Protein AF-A0A9Q3PKJ4-F1 (afdb_monomer)

Solvent-accessible surface area (backbone atoms only — not comparable to full-atom values): 12596 Å² total; per-residue (Å²): 138,79,62,52,98,82,64,75,54,55,72,78,46,43,68,59,52,50,52,51,57,34,57,38,68,36,91,50,44,74,42,18,57,34,34,66,76,68,72,42,66,90,61,93,80,65,92,72,84,71,77,86,65,60,66,68,64,53,52,57,47,45,53,51,52,48,50,51,34,49,53,37,37,53,51,40,51,52,50,51,51,53,64,62,50,74,79,52,76,82,74,83,87,76,52,63,71,41,47,28,25,36,47,30,93,84,51,90,66,93,58,93,46,77,91,80,40,70,66,58,48,63,80,31,37,28,66,40,68,78,50,99,52,31,37,31,42,59,72,60,84,91,46,72,88,55,76,49,64,43,50,50,95,43,51,42,78,66,76,82,73,89,58,85,70,76,84,58,75,78,75,85,68,47,80,55,94,92,40,85,43,75,89,77,91,72,82,80,44,74,48,79,56,95,93,41,83,42,79,96

Mean predicted aligned error: 13.88 Å

InterPro domains:
  IPR036397 Ribonuclease H superfamily [G3DSA:3.30.420.10] (1-79)
  IPR056924 Tf2-1-like, SH3-like domain [PF24626] (97-158)

Foldseek 3Di:
DDQPPVNPCVVVCVVVVVLCQQQDQDPQQSGGVCCLVVVDRDDPPDPPPDDPDPVVVSVVVSVVSPVSSVVSNVVSVVVCCVVVVPPDDQQDDDDFFFWKWFACPVPDDPDPDPVPDDRTDGRWGFHDDPDSFKTFTDDDPVPPVDHRIDGSVRIDGDDDDPDPPPPDDQPQFDDDPNDGDDDDPDFPDWDDDPNDIDTD

Nearest PDB structures (foldseek):
  7q5b-assembly1_B  TM=7.419E-01  e=2.467E-08  Saccharomyces cerevisiae S288C
  7q5b-assembly1_A  TM=7.781E-01  e=7.614E-08  Saccharomyces cerevisiae S288C
  7q5b-assembly1_C  TM=3.617E-01  e=5.647E-07  Saccharomyces cerevisiae S288C
  8rxx-assembly1_LK  TM=6.699E-01  e=8.956E-01  Leishmania major strain Friedlin

Radius of gyration: 32.42 Å; Cα contacts (8 Å, |Δi|>4): 193; chains: 1; bounding box: 79×43×84 Å

Structure (mmCIF, N/CA/C/O backbone):
data_AF-A0A9Q3PKJ4-F1
#
_entry.id   AF-A0A9Q3PKJ4-F1
#
loop_
_atom_site.group_PDB
_atom_site.id
_atom_site.type_symbol
_atom_site.label_atom_id
_atom_site.label_alt_id
_atom_site.label_comp_id
_atom_site.label_asym_id
_atom_site.label_entity_id
_atom_site.label_seq_id
_atom_site.pdbx_PDB_ins_code
_atom_site.Cartn_x
_atom_site.Cartn_y
_atom_site.Cartn_z
_atom_site.occupancy
_atom_site.B_iso_or_equiv
_atom_site.auth_seq_id
_atom_site.auth_comp_id
_atom_site.auth_asym_id
_atom_site.auth_atom_id
_atom_site.pdbx_PDB_model_num
ATOM 1 N N . MET A 1 1 ? -5.866 6.228 -29.679 1.00 58.97 1 MET A N 1
ATOM 2 C CA . MET A 1 1 ? -6.455 4.909 -29.984 1.00 58.97 1 MET A CA 1
ATOM 3 C C . MET A 1 1 ? -7.845 4.924 -29.384 1.00 58.97 1 MET A C 1
ATOM 5 O O . MET A 1 1 ? -7.950 5.225 -28.201 1.00 58.97 1 MET A O 1
ATOM 9 N N . TYR A 1 2 ? -8.884 4.754 -30.195 1.00 65.31 2 TYR A N 1
ATOM 10 C CA . TYR A 1 2 ? -10.265 4.781 -29.719 1.00 65.31 2 TYR A CA 1
ATOM 11 C C . TYR A 1 2 ? -10.840 3.379 -29.853 1.00 65.31 2 TYR A C 1
ATOM 13 O O . TYR A 1 2 ? -10.695 2.764 -30.905 1.00 65.31 2 TYR A O 1
ATOM 21 N N . VAL A 1 3 ? -11.441 2.894 -28.769 1.00 79.44 3 VAL A N 1
ATOM 22 C CA . VAL A 1 3 ? -12.249 1.673 -28.778 1.00 79.44 3 VAL A CA 1
ATOM 23 C C . VAL A 1 3 ? -13.490 1.957 -29.633 1.00 79.44 3 VAL A C 1
ATOM 25 O O . VAL A 1 3 ? -13.954 3.103 -29.677 1.00 79.44 3 VAL A O 1
ATOM 28 N N . SER A 1 4 ? -14.004 0.953 -30.337 1.00 83.75 4 SER A N 1
ATOM 29 C CA . SER A 1 4 ? -15.236 1.066 -31.116 1.00 83.75 4 SER A CA 1
ATOM 30 C C . SER A 1 4 ? -16.402 1.568 -30.257 1.00 83.75 4 SER A C 1
ATOM 32 O O . SER A 1 4 ? -16.373 1.528 -29.024 1.00 83.75 4 SER A O 1
ATOM 34 N N . TYR A 1 5 ? -17.468 2.030 -30.916 1.00 85.12 5 TYR A N 1
ATOM 35 C CA . TYR A 1 5 ? -18.662 2.547 -30.241 1.00 85.12 5 TYR A CA 1
ATOM 36 C C . TYR A 1 5 ? -19.251 1.564 -29.210 1.00 85.12 5 TYR A C 1
ATOM 38 O O . TYR A 1 5 ? -19.760 1.993 -28.177 1.00 85.12 5 TYR A O 1
ATOM 46 N N . HIS A 1 6 ? -19.134 0.256 -29.459 1.00 86.12 6 HIS A N 1
ATOM 47 C CA . HIS A 1 6 ? -19.644 -0.803 -28.585 1.00 86.12 6 HIS A CA 1
ATOM 48 C C . HIS A 1 6 ? -18.695 -1.193 -27.438 1.00 86.12 6 HIS A C 1
ATOM 50 O O . HIS A 1 6 ? -19.096 -1.951 -26.558 1.00 86.12 6 HIS A O 1
ATOM 56 N N . GLN A 1 7 ? -17.484 -0.625 -27.388 1.00 83.06 7 GLN A N 1
ATOM 57 C CA . GLN A 1 7 ? -16.497 -0.815 -26.317 1.00 83.06 7 GLN A CA 1
ATOM 58 C C . GLN A 1 7 ? -16.027 -2.266 -26.083 1.00 83.06 7 GLN A C 1
ATOM 60 O O . GLN A 1 7 ? -15.504 -2.593 -25.016 1.00 83.06 7 GLN A O 1
ATOM 65 N N . ASP A 1 8 ? -16.169 -3.142 -27.072 1.00 88.69 8 ASP A N 1
ATOM 66 C CA . ASP A 1 8 ? -15.898 -4.583 -26.988 1.00 88.69 8 ASP A CA 1
ATOM 67 C C . ASP A 1 8 ? -14.601 -5.018 -27.697 1.00 88.69 8 ASP A C 1
ATOM 69 O O . ASP A 1 8 ? -14.050 -6.084 -27.412 1.00 88.69 8 ASP A O 1
ATOM 73 N N . ASP A 1 9 ? -14.032 -4.168 -28.547 1.00 88.94 9 ASP A N 1
ATOM 74 C CA . ASP A 1 9 ? -12.839 -4.444 -29.355 1.00 88.94 9 ASP A CA 1
ATOM 75 C C . ASP A 1 9 ? -11.514 -4.056 -28.679 1.00 88.94 9 ASP A C 1
ATOM 77 O O . ASP A 1 9 ? -10.457 -4.222 -29.281 1.00 88.94 9 ASP A O 1
ATOM 81 N N . TRP A 1 10 ? -11.512 -3.586 -27.425 1.00 88.25 10 TRP A N 1
ATOM 82 C CA . TRP A 1 10 ? -10.288 -3.145 -26.725 1.00 88.25 10 TRP A CA 1
ATOM 83 C C . TRP A 1 10 ? -9.166 -4.201 -26.724 1.00 88.25 10 TRP A C 1
ATOM 85 O O . TRP A 1 10 ? -7.985 -3.860 -26.779 1.00 88.25 10 TRP A O 1
ATOM 95 N N . HIS A 1 11 ? -9.529 -5.485 -26.698 1.00 88.81 11 HIS A N 1
ATOM 96 C CA . HIS A 1 11 ? -8.595 -6.608 -26.697 1.00 88.81 11 HIS A CA 1
ATOM 97 C C . HIS A 1 11 ? -7.800 -6.718 -28.011 1.00 88.81 11 HIS A C 1
ATOM 99 O O . HIS A 1 11 ? -6.640 -7.123 -27.992 1.00 88.81 11 HIS A O 1
ATOM 105 N N . THR A 1 12 ? -8.381 -6.302 -29.143 1.00 89.88 12 THR A N 1
ATOM 106 C CA . THR A 1 12 ? -7.704 -6.282 -30.456 1.00 89.88 12 THR A CA 1
ATOM 107 C C . THR A 1 12 ? -6.562 -5.270 -30.507 1.00 89.88 12 THR A C 1
ATOM 109 O O . THR A 1 12 ? -5.579 -5.459 -31.221 1.00 89.88 12 THR A O 1
ATOM 112 N N . TRP A 1 13 ? -6.655 -4.223 -29.688 1.00 88.56 13 TRP A N 1
ATOM 113 C CA . TRP A 1 13 ? -5.670 -3.153 -29.594 1.00 88.56 13 TRP A CA 1
ATOM 114 C C . TRP A 1 13 ? -4.536 -3.461 -28.614 1.00 88.56 13 TRP A C 1
ATOM 116 O O . TRP A 1 13 ? -3.535 -2.743 -28.598 1.00 88.56 13 TRP A O 1
ATOM 126 N N . PHE A 1 14 ? -4.661 -4.523 -27.810 1.00 90.19 14 PHE A N 1
ATOM 127 C CA . PHE A 1 14 ? -3.700 -4.860 -26.760 1.00 90.19 14 PHE A CA 1
ATOM 128 C C . PHE A 1 14 ? -2.251 -4.967 -27.267 1.00 90.19 14 PHE A C 1
ATOM 130 O O . PHE A 1 14 ? -1.391 -4.325 -26.662 1.00 90.19 14 PHE A O 1
ATOM 137 N N . PRO A 1 15 ? -1.956 -5.636 -28.406 1.00 90.75 15 PRO A N 1
ATOM 138 C CA . PRO A 1 15 ? -0.585 -5.709 -28.917 1.00 90.75 15 PRO A CA 1
ATOM 139 C C . PRO A 1 15 ? 0.004 -4.333 -29.256 1.00 90.75 15 PRO A C 1
ATOM 141 O O . PRO A 1 15 ? 1.178 -4.071 -29.004 1.00 90.75 15 PRO A O 1
ATOM 144 N N . LEU A 1 16 ? -0.815 -3.425 -29.796 1.00 89.50 16 LEU A N 1
ATOM 145 C CA . LEU A 1 16 ? -0.375 -2.078 -30.156 1.00 89.50 16 LEU A CA 1
ATOM 146 C C . LEU A 1 16 ? -0.161 -1.202 -28.914 1.00 89.50 16 LEU A C 1
ATOM 148 O O . LEU A 1 16 ? 0.787 -0.419 -28.869 1.00 89.50 16 LEU A O 1
ATOM 152 N N . VAL A 1 17 ? -1.016 -1.345 -27.897 1.00 91.00 17 VAL A N 1
ATOM 1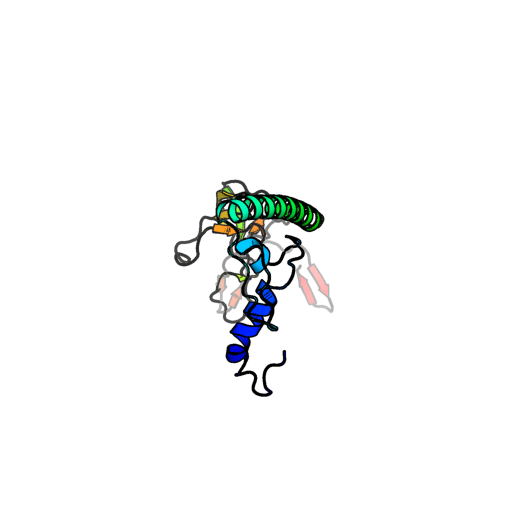53 C CA . VAL A 1 17 ? -0.865 -0.659 -26.604 1.00 91.00 17 VAL A CA 1
ATOM 154 C C . VAL A 1 17 ? 0.387 -1.137 -25.879 1.00 91.00 17 VAL A C 1
ATOM 156 O O . VAL A 1 17 ? 1.161 -0.308 -25.407 1.00 91.00 17 VAL A O 1
ATOM 159 N N . GLU A 1 18 ? 0.614 -2.449 -25.817 1.00 92.25 18 GLU A N 1
ATOM 160 C CA . GLU A 1 18 ? 1.817 -3.031 -25.222 1.00 92.25 18 GLU A CA 1
ATOM 161 C C . GLU A 1 18 ? 3.077 -2.537 -25.937 1.00 92.25 18 GLU A C 1
ATOM 163 O O . GLU A 1 18 ? 4.014 -2.069 -25.290 1.00 92.25 18 GLU A O 1
ATOM 168 N N . PHE A 1 19 ? 3.080 -2.561 -27.272 1.00 91.62 19 PHE A N 1
ATOM 169 C CA . PHE A 1 19 ? 4.192 -2.053 -28.070 1.00 91.62 19 PHE A CA 1
ATOM 170 C C . PHE A 1 19 ? 4.473 -0.574 -27.790 1.00 91.62 19 PHE A C 1
ATOM 172 O O . PHE A 1 19 ? 5.624 -0.195 -27.572 1.00 91.62 19 PHE A O 1
ATOM 179 N N . ALA A 1 20 ? 3.434 0.265 -27.763 1.00 91.75 20 ALA A N 1
ATOM 180 C CA . ALA A 1 20 ? 3.571 1.687 -27.463 1.00 91.75 20 ALA A CA 1
ATOM 181 C C . ALA A 1 20 ? 4.080 1.919 -26.032 1.00 91.75 20 ALA A C 1
ATOM 183 O O . ALA A 1 20 ? 4.966 2.745 -25.828 1.00 91.75 20 ALA A O 1
ATOM 184 N N . TYR A 1 21 ? 3.568 1.169 -25.053 1.00 92.81 21 TYR A N 1
ATOM 185 C CA . TYR A 1 21 ? 4.000 1.251 -23.658 1.00 92.81 21 TYR A CA 1
ATOM 186 C C . TYR A 1 21 ? 5.469 0.847 -23.490 1.00 92.81 21 TYR A C 1
ATOM 188 O O . TYR A 1 21 ? 6.235 1.556 -22.841 1.00 92.81 21 TYR A O 1
ATOM 196 N N . ASN A 1 22 ? 5.886 -0.251 -24.123 1.00 93.44 22 ASN A N 1
ATOM 197 C CA . ASN A 1 22 ? 7.257 -0.755 -24.045 1.00 93.44 22 ASN A CA 1
ATOM 198 C C . ASN A 1 22 ? 8.267 0.099 -24.833 1.00 93.44 22 ASN A C 1
ATOM 200 O O . ASN A 1 22 ? 9.463 0.030 -24.544 1.00 93.44 22 ASN A O 1
ATOM 204 N N . ASN A 1 23 ? 7.808 0.918 -25.785 1.00 92.62 23 ASN A N 1
ATOM 205 C CA . ASN A 1 23 ? 8.627 1.892 -26.517 1.00 92.62 23 ASN A CA 1
ATOM 206 C C . ASN A 1 23 ? 8.646 3.295 -25.897 1.00 92.62 23 ASN A C 1
ATOM 208 O O . ASN A 1 23 ? 9.556 4.072 -26.185 1.00 92.62 23 ASN A O 1
ATOM 212 N N . ALA A 1 24 ? 7.663 3.644 -25.068 1.00 93.19 24 ALA A N 1
ATOM 213 C CA . ALA A 1 24 ? 7.594 4.955 -24.440 1.00 93.19 24 ALA A CA 1
ATOM 214 C C . ALA A 1 24 ? 8.642 5.105 -23.329 1.00 93.19 24 ALA A C 1
ATOM 216 O O . ALA A 1 24 ? 8.907 4.181 -22.559 1.00 93.19 24 ALA A O 1
ATOM 217 N N . GLU A 1 25 ? 9.222 6.299 -23.216 1.00 93.88 25 GLU A N 1
ATOM 218 C CA . GLU A 1 25 ? 10.131 6.625 -22.121 1.00 93.88 25 GLU A CA 1
ATOM 219 C C . GLU A 1 25 ? 9.363 6.693 -20.794 1.00 93.88 25 GLU A C 1
ATOM 221 O O . GLU A 1 25 ? 8.385 7.433 -20.654 1.00 93.88 25 GLU A O 1
ATOM 226 N N . ASN A 1 26 ? 9.817 5.942 -19.789 1.00 92.25 26 ASN A N 1
ATOM 227 C CA . ASN A 1 26 ? 9.253 6.034 -18.450 1.00 92.25 26 ASN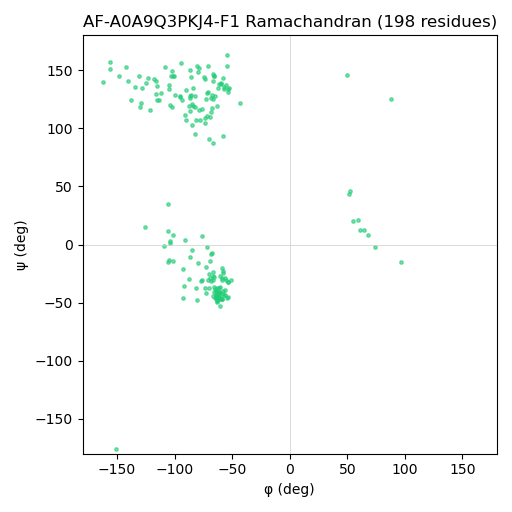 A CA 1
ATOM 228 C C . ASN A 1 26 ? 9.930 7.170 -17.672 1.00 92.25 26 ASN A C 1
ATOM 230 O O . ASN A 1 26 ? 11.151 7.225 -17.538 1.00 92.25 26 ASN A O 1
ATOM 234 N N . SER A 1 27 ? 9.126 8.060 -17.090 1.00 91.12 27 SER A N 1
ATOM 235 C CA . SER A 1 27 ? 9.599 9.248 -16.374 1.00 91.12 27 SER A CA 1
ATOM 236 C C . SER A 1 27 ? 10.542 8.961 -15.199 1.00 91.12 27 SER A C 1
ATOM 238 O O . SER A 1 27 ? 11.327 9.848 -14.852 1.00 91.12 27 SER A O 1
ATOM 240 N N . SER A 1 28 ? 10.468 7.765 -14.601 1.00 89.25 28 SER A N 1
ATOM 241 C CA . SER A 1 28 ? 11.292 7.342 -13.458 1.00 89.25 28 SER A CA 1
ATOM 242 C C . SER A 1 28 ? 12.628 6.726 -13.866 1.00 89.25 28 SER A C 1
ATOM 244 O O . SER A 1 28 ? 13.580 6.814 -13.103 1.00 89.25 28 SER A O 1
ATOM 246 N N . THR A 1 29 ? 12.700 6.092 -15.038 1.00 89.38 29 THR A N 1
ATOM 247 C CA . THR A 1 29 ? 13.922 5.439 -15.543 1.00 89.38 29 THR A CA 1
ATOM 248 C C . THR A 1 29 ? 14.603 6.232 -16.654 1.00 89.38 29 THR A C 1
ATOM 250 O O . THR A 1 29 ? 15.730 5.905 -17.009 1.00 89.38 29 THR A O 1
ATOM 253 N N . LYS A 1 30 ? 13.922 7.238 -17.227 1.00 90.88 30 LYS A N 1
ATOM 254 C CA . LYS A 1 30 ? 14.346 8.025 -18.403 1.00 90.88 30 LYS A CA 1
ATOM 255 C C . LYS A 1 30 ? 14.674 7.181 -19.634 1.00 90.88 30 LYS A C 1
ATOM 257 O O . LYS A 1 30 ? 15.400 7.604 -20.525 1.00 90.88 30 LYS A O 1
ATOM 262 N N . GLN A 1 31 ? 14.166 5.953 -19.654 1.00 92.56 31 GLN A N 1
ATOM 263 C CA . GLN A 1 31 ? 14.408 4.950 -20.680 1.00 92.56 31 GLN A CA 1
ATOM 264 C C . GLN A 1 31 ? 13.120 4.171 -20.914 1.00 92.56 31 GLN A C 1
ATOM 266 O O . GLN A 1 31 ? 12.288 4.039 -20.009 1.00 92.56 31 GLN A O 1
ATOM 271 N N . SER A 1 32 ? 12.958 3.634 -22.116 1.00 93.44 32 SER A N 1
ATOM 272 C CA . SER A 1 32 ? 11.863 2.719 -22.423 1.00 93.44 32 SER A CA 1
ATOM 273 C C . SER A 1 32 ? 12.180 1.291 -21.946 1.00 93.44 32 SER A C 1
ATOM 275 O O . SER A 1 32 ? 13.355 0.899 -21.850 1.00 93.44 32 SER A O 1
ATOM 277 N N . PRO A 1 33 ? 11.154 0.473 -21.650 1.00 93.00 33 PRO A N 1
ATOM 278 C CA . PRO A 1 33 ? 11.341 -0.942 -21.334 1.00 93.00 33 PRO A CA 1
ATOM 279 C C . PRO A 1 33 ? 12.113 -1.716 -22.412 1.00 93.00 33 PRO A C 1
ATOM 281 O O . PRO A 1 33 ? 13.061 -2.431 -22.082 1.00 93.00 33 PRO A O 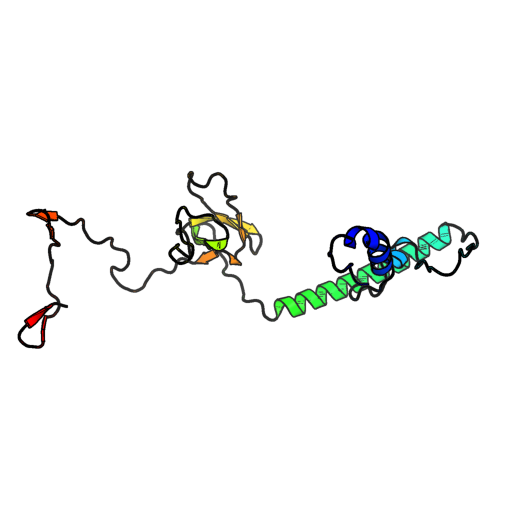1
ATOM 284 N N . PHE A 1 34 ? 11.777 -1.532 -23.695 1.00 91.62 34 PHE A N 1
ATOM 285 C CA . PHE A 1 34 ? 12.483 -2.201 -24.790 1.00 91.62 34 PHE A CA 1
ATOM 286 C C . PHE A 1 34 ? 13.956 -1.805 -24.858 1.00 91.62 34 PHE A C 1
ATOM 288 O O . PHE A 1 34 ? 14.809 -2.682 -24.986 1.00 91.62 34 PHE A O 1
ATOM 295 N N . PHE A 1 35 ? 14.284 -0.528 -24.664 1.00 90.38 35 PHE A N 1
ATOM 296 C CA . PHE A 1 35 ? 15.677 -0.097 -24.626 1.00 90.38 35 PHE A CA 1
ATOM 297 C C . PHE A 1 35 ? 16.435 -0.673 -23.423 1.00 90.38 35 PHE A C 1
ATOM 299 O O . PHE A 1 35 ? 17.591 -1.059 -23.540 1.00 90.38 35 PHE A O 1
ATOM 306 N N . THR A 1 36 ? 15.792 -0.805 -22.266 1.00 89.50 36 THR A N 1
ATOM 307 C CA . THR A 1 36 ? 16.455 -1.344 -21.065 1.00 89.50 36 THR A CA 1
ATOM 308 C C . THR A 1 36 ? 16.796 -2.834 -21.202 1.00 89.50 36 THR A C 1
ATOM 310 O O . THR A 1 36 ? 17.788 -3.298 -20.636 1.00 89.50 36 THR A O 1
ATOM 313 N N . ILE A 1 37 ? 15.983 -3.590 -21.946 1.00 88.12 37 ILE A N 1
ATOM 314 C CA . ILE A 1 37 ? 16.141 -5.042 -22.125 1.00 88.12 37 ILE A CA 1
ATOM 315 C C . ILE A 1 37 ? 16.976 -5.365 -23.368 1.00 88.12 37 ILE A C 1
ATOM 317 O O . ILE A 1 37 ? 17.878 -6.198 -23.309 1.00 88.12 37 ILE A O 1
ATOM 321 N N . TYR A 1 38 ? 16.676 -4.710 -24.489 1.00 84.69 38 TYR A N 1
ATOM 322 C CA . TYR A 1 38 ? 17.232 -5.023 -25.807 1.00 84.69 38 TYR A CA 1
ATOM 323 C C . TYR A 1 38 ? 18.216 -3.969 -26.322 1.00 84.69 38 TYR A C 1
ATOM 325 O O . TYR A 1 38 ? 18.745 -4.124 -27.421 1.00 84.69 38 TYR A O 1
ATOM 333 N N . GLU A 1 39 ? 18.452 -2.890 -25.565 1.00 82.12 39 GLU A N 1
ATOM 334 C CA . GLU A 1 39 ? 19.257 -1.725 -25.973 1.00 82.12 39 GLU A CA 1
ATOM 335 C C . GLU A 1 39 ? 18.706 -0.989 -27.207 1.00 82.12 39 GLU A C 1
ATOM 337 O O . GLU A 1 39 ? 19.396 -0.190 -27.843 1.00 82.12 39 GLU A O 1
ATOM 342 N N . ARG A 1 40 ? 17.470 -1.302 -27.608 1.00 82.62 40 ARG A N 1
ATOM 343 C CA . ARG A 1 40 ? 16.861 -0.837 -28.855 1.00 82.62 40 ARG A CA 1
ATOM 344 C C . ARG A 1 40 ? 15.361 -0.686 -28.682 1.00 82.62 40 ARG A C 1
ATOM 346 O O . ARG A 1 40 ? 14.729 -1.488 -28.004 1.00 82.62 40 ARG A O 1
ATOM 353 N N . ASN A 1 41 ? 14.813 0.315 -29.358 1.00 87.19 41 ASN A N 1
ATOM 354 C CA . ASN A 1 41 ? 13.377 0.493 -29.502 1.00 87.19 41 ASN A CA 1
ATOM 355 C C . ASN A 1 41 ? 12.962 0.018 -30.893 1.00 87.19 41 ASN A C 1
ATOM 357 O O . ASN A 1 41 ? 13.478 0.559 -31.877 1.00 87.19 41 ASN A O 1
ATOM 361 N N . PRO A 1 42 ? 12.099 -1.005 -31.006 1.00 83.69 42 PRO A N 1
ATOM 362 C CA . PRO A 1 42 ? 11.591 -1.423 -32.300 1.00 83.69 42 PRO A CA 1
ATOM 363 C C . PRO A 1 42 ? 10.785 -0.289 -32.950 1.00 83.69 42 PRO A C 1
ATOM 365 O O . PRO A 1 42 ? 9.950 0.343 -32.303 1.00 83.69 42 PRO A O 1
ATOM 368 N N . SER A 1 43 ? 11.034 -0.060 -34.240 1.00 80.69 43 SER A N 1
ATOM 369 C CA . SER A 1 43 ? 10.261 0.840 -35.101 1.00 80.69 43 SE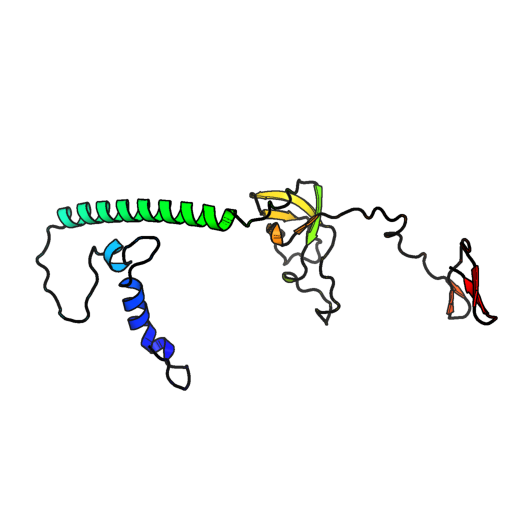R A CA 1
ATOM 370 C C . SER A 1 43 ? 9.322 0.022 -35.989 1.00 80.69 43 SER A C 1
ATOM 372 O O . SER A 1 43 ? 9.648 -1.108 -36.350 1.00 80.69 43 SER A O 1
ATOM 374 N N . PHE A 1 44 ? 8.166 0.586 -36.351 1.00 72.50 44 PHE A N 1
ATOM 375 C CA . PHE A 1 44 ? 7.265 -0.018 -37.342 1.00 72.50 44 PHE A CA 1
ATOM 376 C C . PHE A 1 44 ? 7.833 0.061 -38.761 1.00 72.50 44 PHE A C 1
ATOM 378 O O . PHE A 1 44 ? 7.604 -0.834 -39.574 1.00 72.50 44 PHE A O 1
ATOM 385 N N . ASP A 1 45 ? 8.610 1.107 -39.036 1.00 64.81 45 ASP A N 1
ATOM 386 C CA . ASP A 1 45 ? 9.220 1.317 -40.335 1.00 64.81 45 ASP A CA 1
ATOM 387 C C . ASP A 1 45 ? 10.588 0.635 -40.365 1.00 64.81 45 ASP A C 1
ATOM 389 O O . ASP A 1 45 ? 11.555 1.113 -39.772 1.00 64.81 45 ASP A O 1
ATOM 393 N N . SER A 1 46 ? 10.631 -0.474 -41.104 1.00 55.47 46 SER A N 1
ATOM 394 C CA . SER A 1 46 ? 11.786 -1.258 -41.559 1.00 55.47 46 SER A CA 1
ATOM 395 C C . SER A 1 46 ? 12.325 -2.374 -40.649 1.00 55.47 46 SER A C 1
ATOM 397 O O . SER A 1 46 ? 12.744 -2.188 -39.508 1.00 55.47 46 SER A O 1
ATOM 399 N N . ILE A 1 47 ? 12.396 -3.574 -41.244 1.00 58.88 47 ILE A N 1
ATOM 400 C CA . ILE A 1 47 ? 13.272 -4.663 -40.804 1.00 58.88 47 ILE A CA 1
ATOM 401 C C . ILE A 1 47 ? 14.702 -4.182 -41.056 1.00 58.88 47 ILE A C 1
ATOM 403 O O . ILE A 1 47 ? 15.277 -4.387 -42.125 1.00 58.88 47 ILE A O 1
ATOM 407 N N . HIS A 1 48 ? 15.278 -3.484 -40.088 1.00 57.38 48 HIS A N 1
ATOM 408 C CA . HIS A 1 48 ? 16.705 -3.228 -40.097 1.00 57.38 48 HIS A CA 1
ATOM 409 C C . HIS A 1 48 ? 17.426 -4.555 -39.833 1.00 57.38 48 HIS A C 1
ATOM 411 O O . HIS A 1 48 ? 17.378 -5.100 -38.730 1.00 57.38 48 HIS A O 1
ATOM 417 N N . ILE A 1 49 ? 18.100 -5.089 -40.855 1.00 57.66 49 ILE A N 1
ATOM 418 C CA . ILE A 1 49 ? 19.090 -6.154 -40.677 1.00 57.66 49 ILE A CA 1
ATOM 419 C C . ILE A 1 49 ? 20.280 -5.505 -39.971 1.00 57.66 49 ILE A C 1
ATOM 421 O O . ILE A 1 49 ? 21.149 -4.895 -40.594 1.00 57.66 49 ILE A O 1
ATOM 425 N N . TYR A 1 50 ? 20.268 -5.548 -38.644 1.00 60.06 50 TYR A N 1
ATOM 426 C CA . TYR A 1 50 ? 21.374 -5.041 -37.849 1.00 60.06 50 TYR A CA 1
ATOM 427 C C . TYR A 1 50 ? 22.563 -5.989 -37.995 1.00 60.06 50 TYR A C 1
ATOM 429 O O . TYR A 1 50 ? 22.414 -7.197 -37.836 1.00 60.06 50 TYR A O 1
ATOM 437 N N . GLN A 1 51 ? 23.741 -5.436 -38.287 1.00 61.34 51 GLN A N 1
ATOM 438 C CA . GLN A 1 51 ? 24.985 -6.202 -38.283 1.00 61.34 51 GLN A CA 1
ATOM 439 C C . GLN A 1 51 ? 25.166 -6.877 -36.919 1.00 61.34 51 GLN A C 1
ATOM 441 O O . GLN A 1 51 ? 24.931 -6.239 -35.888 1.00 61.34 51 GLN A O 1
ATOM 446 N N . ASP A 1 52 ? 25.591 -8.143 -36.926 1.00 60.56 52 ASP A N 1
ATOM 447 C CA . ASP A 1 52 ? 25.891 -8.915 -35.721 1.00 60.56 52 ASP A CA 1
ATOM 448 C C . ASP A 1 52 ? 26.963 -8.197 -34.893 1.00 60.56 52 ASP A C 1
ATOM 450 O O . ASP A 1 52 ? 28.174 -8.335 -35.087 1.00 60.56 52 ASP A O 1
ATOM 454 N N . THR A 1 53 ? 26.518 -7.386 -33.939 1.00 61.34 53 THR A N 1
ATOM 455 C CA . THR A 1 53 ? 27.392 -6.859 -32.903 1.00 61.34 53 THR A CA 1
ATOM 456 C C . THR A 1 53 ? 27.810 -8.034 -32.037 1.00 61.34 53 THR A C 1
ATOM 458 O O . THR A 1 53 ? 26.964 -8.655 -31.399 1.00 61.34 53 THR A O 1
ATOM 461 N N . HIS A 1 54 ? 29.112 -8.329 -32.011 1.00 67.25 54 HIS A N 1
ATOM 462 C CA . HIS A 1 54 ? 29.701 -9.388 -31.192 1.00 67.25 54 HIS A CA 1
ATOM 463 C C . HIS A 1 54 ? 29.100 -9.369 -29.774 1.00 67.25 54 HIS A C 1
ATOM 465 O O . HIS A 1 54 ? 29.188 -8.343 -29.091 1.00 67.25 54 HIS A O 1
ATOM 471 N N . ALA A 1 55 ? 28.487 -10.478 -29.342 1.00 68.00 55 ALA A N 1
ATOM 472 C CA . ALA A 1 55 ? 27.636 -10.551 -28.146 1.00 68.00 55 ALA A CA 1
ATOM 473 C C . ALA A 1 55 ? 28.282 -9.965 -26.871 1.00 68.00 55 ALA A C 1
ATOM 475 O O . ALA A 1 55 ? 27.598 -9.382 -26.031 1.00 68.00 55 ALA A O 1
ATOM 476 N N . GLY A 1 56 ? 29.615 -10.032 -26.760 1.00 70.25 56 GLY A N 1
ATOM 477 C CA . GLY A 1 56 ? 30.368 -9.425 -25.658 1.00 70.25 56 GLY A CA 1
ATOM 478 C C . GLY A 1 56 ? 30.226 -7.898 -25.552 1.00 70.25 56 GLY A C 1
ATOM 479 O O . GLY A 1 56 ? 30.041 -7.385 -24.451 1.00 70.25 56 GLY A O 1
ATOM 480 N N . LYS A 1 57 ? 30.244 -7.159 -26.674 1.00 72.75 57 LYS A N 1
ATOM 481 C CA . LYS A 1 57 ? 30.100 -5.686 -26.667 1.00 72.75 57 LYS A CA 1
ATOM 482 C C . LYS A 1 57 ? 28.680 -5.254 -26.288 1.00 72.75 57 LYS A C 1
ATOM 484 O O . LYS A 1 57 ? 28.519 -4.274 -25.565 1.00 72.75 57 LYS A O 1
ATOM 489 N N . LEU A 1 58 ? 27.679 -6.011 -26.740 1.00 74.00 58 LEU A N 1
ATOM 490 C CA . LEU A 1 58 ? 26.270 -5.815 -26.385 1.00 74.00 58 LEU A CA 1
ATOM 491 C C . LEU A 1 58 ? 26.048 -6.028 -24.878 1.00 74.00 58 LEU A C 1
ATOM 493 O O . LEU A 1 58 ? 25.435 -5.198 -24.213 1.00 74.00 58 LEU A O 1
ATOM 497 N N . SER A 1 59 ? 26.626 -7.089 -24.307 1.00 79.94 59 SER A N 1
ATOM 498 C CA . SER A 1 59 ? 26.508 -7.393 -22.875 1.00 79.94 59 SER A CA 1
ATOM 499 C C . SER A 1 59 ? 27.082 -6.288 -21.981 1.00 79.94 59 SER A C 1
ATOM 501 O O . SER A 1 59 ? 26.436 -5.872 -21.020 1.00 79.94 59 SER A O 1
ATOM 503 N N . SER A 1 60 ? 28.279 -5.772 -22.285 1.00 83.69 60 SER A N 1
ATOM 504 C CA . SER A 1 60 ? 28.881 -4.684 -21.495 1.00 83.69 60 SER A CA 1
ATOM 505 C C . SER A 1 60 ? 28.048 -3.402 -21.544 1.00 83.69 60 SER A C 1
ATOM 507 O O . SER A 1 60 ? 27.918 -2.699 -20.540 1.00 83.69 60 SER A O 1
ATOM 509 N N . LYS A 1 61 ? 27.452 -3.104 -22.700 1.00 83.00 61 LYS A N 1
ATOM 510 C CA . LYS A 1 61 ? 26.622 -1.915 -22.873 1.00 83.00 61 LYS A CA 1
ATOM 511 C C . LYS A 1 61 ? 25.275 -2.051 -22.161 1.00 83.00 61 LYS A C 1
ATOM 513 O O . LYS A 1 61 ? 24.902 -1.135 -21.430 1.00 83.00 61 LYS A O 1
ATOM 518 N N . LEU A 1 62 ? 24.625 -3.212 -22.228 1.00 86.69 62 LEU A N 1
ATOM 519 C CA . LEU A 1 62 ? 23.429 -3.510 -21.428 1.00 86.69 62 LEU A CA 1
ATOM 520 C C . LEU A 1 62 ? 23.687 -3.350 -19.926 1.00 86.69 62 LEU A C 1
ATOM 522 O O . LEU A 1 62 ? 22.894 -2.714 -19.236 1.00 86.69 62 LEU A O 1
ATOM 526 N N . GLN A 1 63 ? 24.821 -3.841 -19.419 1.00 88.81 63 GLN A N 1
ATOM 527 C CA . GLN A 1 63 ? 25.193 -3.645 -18.012 1.00 88.81 63 GLN A CA 1
ATOM 528 C C . GLN A 1 63 ? 25.331 -2.160 -17.649 1.00 88.81 63 GLN A C 1
ATOM 530 O O . GLN A 1 63 ? 24.872 -1.745 -16.583 1.00 88.81 63 GLN A O 1
ATOM 535 N N . SER A 1 64 ? 25.916 -1.340 -18.530 1.00 89.62 64 SER A N 1
ATOM 536 C CA . SER A 1 64 ? 25.995 0.108 -18.292 1.00 89.62 64 SER A CA 1
ATOM 537 C C . SER A 1 64 ? 24.622 0.784 -18.290 1.00 89.62 64 SER A C 1
ATOM 539 O O . SER A 1 64 ? 24.355 1.596 -17.407 1.00 89.62 64 SER A O 1
ATOM 541 N N . VAL A 1 65 ? 23.723 0.403 -19.206 1.00 89.94 65 VAL A N 1
ATOM 542 C CA . VAL A 1 65 ? 22.353 0.938 -19.266 1.00 89.94 65 VAL A CA 1
ATOM 543 C C . VAL A 1 65 ? 21.581 0.549 -18.009 1.00 89.94 65 VAL A C 1
ATOM 545 O O . VAL A 1 65 ? 20.979 1.406 -17.369 1.00 89.94 65 VAL A O 1
ATOM 548 N N . GLN A 1 66 ? 21.658 -0.715 -17.591 1.00 90.06 66 GLN A N 1
ATOM 549 C CA . GLN A 1 66 ? 21.012 -1.193 -16.367 1.00 90.06 66 GLN A CA 1
ATOM 550 C C . GLN A 1 66 ? 21.525 -0.471 -15.120 1.00 90.06 66 GLN A C 1
ATOM 552 O O . GLN A 1 66 ? 20.741 -0.181 -14.216 1.00 90.06 66 GLN A O 1
ATOM 557 N N . LYS A 1 67 ? 22.822 -0.145 -15.070 1.00 93.06 67 LYS A N 1
ATOM 558 C CA . LYS A 1 67 ? 23.393 0.647 -13.978 1.00 93.06 67 LYS A CA 1
ATOM 559 C C . LYS A 1 67 ? 22.786 2.052 -13.927 1.00 93.06 67 LYS A C 1
ATOM 561 O O . 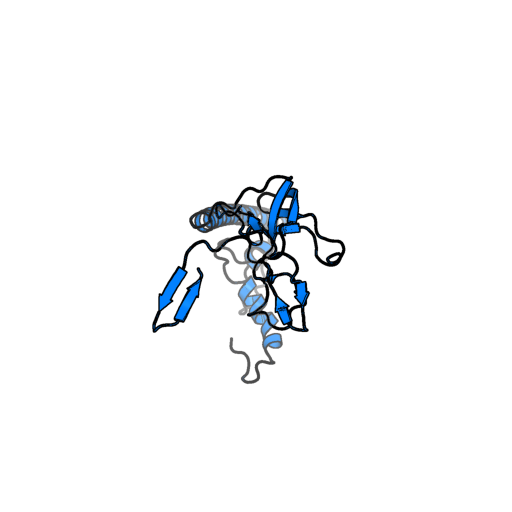LYS A 1 67 ? 22.324 2.452 -12.864 1.00 93.06 67 LYS A O 1
ATOM 566 N N . VAL A 1 68 ? 22.720 2.751 -15.062 1.00 93.31 68 VAL A N 1
ATOM 567 C CA . VAL A 1 68 ? 22.106 4.090 -15.147 1.00 93.31 68 VAL A CA 1
ATOM 568 C C . VAL A 1 68 ? 20.627 4.041 -14.762 1.00 93.31 68 VAL A C 1
ATOM 570 O O . VAL A 1 68 ? 20.182 4.815 -13.922 1.00 93.31 68 VAL A O 1
ATOM 573 N N . VAL A 1 69 ? 19.872 3.079 -15.301 1.00 93.44 69 VAL A N 1
ATOM 574 C CA . VAL A 1 69 ? 18.448 2.896 -14.973 1.00 93.44 69 VAL A CA 1
ATOM 575 C C . VAL A 1 69 ? 18.248 2.663 -13.477 1.00 93.44 69 VAL A C 1
ATOM 577 O O . VAL A 1 69 ? 17.312 3.202 -12.891 1.00 93.44 69 VAL A O 1
ATOM 580 N N . LYS A 1 70 ? 19.130 1.887 -12.839 1.00 94.06 70 LYS A N 1
ATOM 581 C CA . LYS A 1 70 ? 19.077 1.653 -11.394 1.00 94.06 70 LYS A CA 1
ATOM 582 C C . LYS A 1 70 ? 19.315 2.940 -10.601 1.00 94.06 70 LYS A C 1
ATOM 584 O O . LYS A 1 70 ? 18.575 3.202 -9.657 1.00 94.06 70 LYS A O 1
ATOM 589 N N . GLU A 1 71 ? 20.306 3.739 -10.984 1.00 95.44 71 GLU A N 1
ATOM 590 C CA . GLU A 1 71 ? 20.621 5.017 -10.331 1.00 95.44 71 GLU A CA 1
ATOM 591 C C . GLU A 1 71 ? 19.462 6.023 -10.460 1.00 95.44 71 GLU A C 1
ATOM 593 O O . GLU A 1 71 ? 19.037 6.614 -9.461 1.00 95.44 71 GLU A O 1
ATOM 598 N N . GLU A 1 72 ? 18.879 6.150 -11.656 1.00 95.06 72 GLU A N 1
ATOM 599 C CA . GLU A 1 72 ? 17.697 6.989 -11.901 1.00 95.06 72 GLU A CA 1
ATOM 600 C C . GLU A 1 72 ? 16.487 6.514 -11.092 1.00 95.06 72 GLU A C 1
ATOM 602 O O . GLU A 1 72 ? 15.816 7.310 -10.431 1.00 95.06 72 GLU A O 1
ATOM 607 N N . LEU A 1 73 ? 16.250 5.202 -11.046 1.00 94.75 73 LEU A N 1
ATOM 608 C CA . LEU A 1 73 ? 15.157 4.617 -10.274 1.00 94.75 73 LEU A CA 1
ATOM 609 C C . LEU A 1 73 ? 15.333 4.857 -8.768 1.00 94.75 73 LEU A C 1
ATOM 611 O O . LEU A 1 73 ? 14.369 5.188 -8.075 1.00 94.75 73 LEU A O 1
ATOM 615 N N . GLU A 1 74 ? 16.553 4.750 -8.244 1.00 96.19 74 GLU A N 1
ATOM 616 C CA . GLU A 1 74 ? 16.853 5.090 -6.850 1.00 96.19 74 GLU A CA 1
ATOM 617 C C . GLU A 1 74 ? 16.601 6.576 -6.556 1.00 96.19 74 GLU A C 1
ATOM 619 O O . GLU A 1 74 ? 16.035 6.910 -5.509 1.00 96.19 74 GLU A O 1
ATOM 624 N N . SER A 1 75 ? 16.975 7.470 -7.475 1.00 94.88 75 SER A N 1
ATOM 625 C CA . SER A 1 75 ? 16.691 8.908 -7.388 1.00 94.88 75 SER A CA 1
ATOM 626 C C . SER A 1 75 ? 15.184 9.190 -7.405 1.00 94.88 75 SER A C 1
ATOM 628 O O . SER A 1 75 ? 14.660 9.872 -6.518 1.00 94.88 75 SER A O 1
ATOM 630 N N . ALA A 1 76 ? 14.453 8.585 -8.343 1.00 94.06 76 ALA A N 1
ATOM 631 C CA . ALA A 1 76 ? 13.004 8.698 -8.449 1.00 94.06 76 ALA A CA 1
ATOM 632 C C . ALA A 1 76 ? 12.312 8.205 -7.171 1.00 94.06 76 ALA A C 1
ATOM 634 O O . ALA A 1 76 ? 11.488 8.924 -6.606 1.00 94.06 76 ALA A O 1
ATOM 635 N N . ILE A 1 77 ? 12.698 7.038 -6.638 1.00 94.88 77 ILE A N 1
ATOM 636 C CA . ILE A 1 77 ? 12.172 6.506 -5.369 1.00 94.88 77 ILE A CA 1
ATOM 637 C C . ILE A 1 77 ? 12.434 7.473 -4.211 1.00 94.88 77 ILE A C 1
ATOM 639 O O . ILE A 1 77 ? 11.542 7.688 -3.385 1.00 94.88 77 ILE A O 1
ATOM 643 N N . LYS A 1 78 ? 13.631 8.069 -4.120 1.00 94.50 78 LYS A N 1
ATOM 644 C CA . LYS A 1 78 ? 13.949 9.073 -3.087 1.00 94.50 78 LYS A CA 1
ATOM 645 C C . LYS A 1 78 ? 13.040 10.297 -3.208 1.00 94.50 78 LYS A C 1
ATOM 647 O O . LYS A 1 78 ? 12.478 10.732 -2.201 1.00 94.50 78 LYS A O 1
ATOM 652 N N . ASN A 1 79 ? 12.832 10.800 -4.423 1.00 92.12 79 ASN A N 1
ATOM 653 C CA . ASN A 1 79 ? 11.939 11.928 -4.684 1.00 92.12 79 ASN A CA 1
ATOM 654 C C . ASN A 1 79 ? 10.490 11.589 -4.320 1.00 92.12 79 ASN A C 1
ATOM 656 O O . ASN A 1 79 ? 9.872 12.318 -3.546 1.00 92.12 79 ASN A O 1
ATOM 660 N N . PHE A 1 80 ? 9.971 10.446 -4.776 1.00 91.19 80 PHE A N 1
ATOM 661 C CA . PHE A 1 80 ? 8.626 9.984 -4.425 1.00 91.19 80 PHE A CA 1
ATOM 662 C C . PHE A 1 80 ? 8.441 9.854 -2.914 1.00 91.19 80 PHE A C 1
ATOM 664 O O . PHE A 1 80 ? 7.435 10.321 -2.387 1.00 91.19 80 PHE A O 1
ATOM 671 N N . LYS A 1 81 ? 9.418 9.288 -2.192 1.00 90.25 81 LYS A N 1
ATOM 672 C CA . LYS A 1 81 ? 9.376 9.202 -0.722 1.00 90.25 81 LYS A CA 1
ATOM 673 C C . LYS A 1 81 ? 9.342 10.580 -0.066 1.00 90.25 81 LYS A C 1
ATOM 675 O O . LYS A 1 81 ? 8.572 10.770 0.872 1.00 90.25 81 LYS A O 1
ATOM 680 N N . LYS A 1 82 ? 10.133 11.537 -0.560 1.00 90.56 82 LYS A N 1
ATOM 681 C CA . LYS A 1 82 ? 10.143 12.917 -0.057 1.00 90.56 82 LYS A CA 1
ATOM 682 C C . LYS A 1 82 ? 8.771 13.572 -0.230 1.00 90.56 82 LYS A C 1
ATOM 684 O O . LYS A 1 82 ? 8.209 14.038 0.754 1.00 90.56 82 LYS A O 1
ATOM 689 N N . TYR A 1 83 ? 8.209 13.551 -1.438 1.00 89.12 83 TYR A N 1
ATOM 690 C CA . TYR A 1 83 ? 6.905 14.165 -1.715 1.00 89.12 83 TYR A CA 1
ATOM 691 C C . TYR A 1 83 ? 5.752 13.455 -0.997 1.00 89.12 83 TYR A C 1
ATOM 693 O O . TYR A 1 83 ? 4.919 14.108 -0.374 1.00 89.12 83 TYR A O 1
ATOM 701 N N . ALA A 1 84 ? 5.723 12.120 -1.006 1.00 86.19 84 ALA A N 1
ATOM 702 C CA . ALA A 1 84 ? 4.693 11.353 -0.305 1.00 86.19 84 ALA A CA 1
ATOM 703 C C . ALA A 1 84 ? 4.773 11.515 1.224 1.00 86.19 84 ALA A C 1
ATOM 705 O O . ALA A 1 84 ? 3.760 11.389 1.909 1.00 86.19 84 ALA A O 1
ATOM 706 N N . GLY A 1 85 ? 5.966 11.781 1.767 1.00 83.50 85 GLY A N 1
ATOM 707 C CA . GLY A 1 85 ? 6.183 12.013 3.194 1.00 83.50 85 GLY A CA 1
ATOM 708 C C . GLY A 1 85 ? 5.745 13.398 3.679 1.00 83.50 85 GLY A C 1
ATOM 709 O O . GLY A 1 85 ? 5.309 13.507 4.819 1.00 83.50 85 GLY A O 1
ATOM 710 N N . GLN A 1 86 ? 5.807 14.434 2.833 1.00 86.00 86 GLN A N 1
ATOM 711 C CA . GLN A 1 86 ? 5.549 15.833 3.225 1.00 86.00 86 GLN A CA 1
ATOM 712 C C . GLN A 1 86 ? 4.176 16.057 3.870 1.00 86.00 86 GLN A C 1
ATOM 714 O O . GLN A 1 86 ? 4.075 16.794 4.844 1.00 86.00 86 GLN A O 1
ATOM 719 N N . ASN A 1 87 ? 3.137 15.395 3.357 1.00 81.31 87 ASN A N 1
ATOM 720 C CA . ASN A 1 87 ? 1.760 15.552 3.840 1.00 81.31 87 ASN A CA 1
ATOM 721 C C . ASN A 1 87 ? 1.281 14.358 4.678 1.00 81.31 87 ASN A C 1
ATOM 723 O O . ASN A 1 87 ? 0.083 14.210 4.931 1.00 81.31 87 ASN A O 1
ATOM 727 N N . ARG A 1 88 ? 2.187 13.457 5.075 1.00 80.12 88 ARG A N 1
ATOM 728 C CA . ARG A 1 88 ? 1.805 12.245 5.795 1.00 80.12 88 ARG A CA 1
ATOM 729 C C . ARG A 1 88 ? 1.731 12.531 7.289 1.00 80.12 88 ARG A C 1
ATOM 731 O O . ARG A 1 88 ? 2.746 12.783 7.929 1.00 80.12 88 ARG A O 1
ATOM 738 N N . ALA A 1 89 ? 0.530 12.431 7.851 1.00 81.94 89 ALA A N 1
ATOM 739 C CA . ALA A 1 89 ? 0.362 12.422 9.297 1.00 81.94 89 ALA A CA 1
ATOM 740 C C . ALA A 1 89 ? 1.135 11.244 9.908 1.00 81.94 89 ALA A C 1
ATOM 742 O O . ALA A 1 89 ? 1.112 10.130 9.369 1.00 81.94 89 ALA A O 1
ATOM 743 N N . ILE A 1 90 ? 1.811 11.498 11.030 1.00 82.62 90 ILE A N 1
ATOM 744 C CA . ILE A 1 90 ? 2.497 10.454 11.788 1.00 82.62 90 ILE A CA 1
ATOM 745 C C . ILE A 1 90 ? 1.420 9.483 12.288 1.00 82.62 90 ILE A C 1
ATOM 747 O O . ILE A 1 90 ? 0.493 9.914 12.981 1.00 82.62 90 ILE A O 1
ATOM 751 N N . PRO A 1 91 ? 1.478 8.198 11.895 1.00 83.94 91 PRO A N 1
ATOM 752 C CA . PRO A 1 91 ? 0.496 7.232 12.350 1.00 83.94 91 PRO A CA 1
ATOM 753 C C . PRO A 1 91 ? 0.628 7.027 13.869 1.00 83.94 91 PRO A C 1
ATOM 755 O O . PRO A 1 91 ? 1.750 7.058 14.380 1.00 83.94 91 PRO A O 1
ATOM 758 N N . PRO A 1 92 ? -0.483 6.798 14.594 1.00 85.94 92 PRO A N 1
ATOM 759 C CA . PRO A 1 92 ? -0.425 6.434 16.005 1.00 85.94 92 PRO A CA 1
ATOM 760 C C . PRO A 1 92 ? 0.417 5.172 16.191 1.00 85.94 92 PRO A C 1
ATOM 762 O O . PRO A 1 92 ? 0.265 4.213 15.430 1.00 85.94 92 PRO A O 1
ATOM 765 N N . ASP A 1 93 ? 1.293 5.171 17.194 1.00 89.06 93 ASP A N 1
ATOM 766 C CA . ASP A 1 93 ? 2.068 3.982 17.525 1.00 89.06 93 ASP A CA 1
ATOM 767 C C . ASP A 1 93 ? 1.323 3.145 18.563 1.00 89.06 93 ASP A C 1
ATOM 769 O O . ASP A 1 93 ? 1.165 3.567 19.706 1.00 89.06 93 ASP A O 1
ATOM 773 N N . PHE A 1 94 ? 0.849 1.972 18.144 1.00 91.56 94 PHE A N 1
ATOM 774 C CA . PHE A 1 94 ? 0.135 1.043 19.013 1.00 91.56 94 PHE A CA 1
ATOM 775 C C . PHE A 1 94 ? 1.080 -0.014 19.577 1.00 91.56 94 PHE A C 1
ATOM 777 O O . PHE A 1 94 ? 1.759 -0.724 18.820 1.00 91.56 94 PHE A O 1
ATOM 784 N N . GLN A 1 95 ? 1.067 -0.157 20.897 1.00 92.75 95 GLN A N 1
ATOM 785 C CA . GLN A 1 95 ? 1.817 -1.164 21.631 1.00 92.75 95 GLN A CA 1
ATOM 786 C C . GLN A 1 95 ? 0.964 -2.413 21.898 1.00 92.75 95 GLN A C 1
ATOM 788 O O . GLN A 1 95 ? -0.268 -2.351 21.897 1.00 92.75 95 GLN A O 1
ATOM 793 N N . PRO A 1 96 ? 1.596 -3.581 22.112 1.00 93.88 96 PRO A N 1
ATOM 794 C CA . PRO A 1 96 ? 0.892 -4.761 22.602 1.00 93.88 96 PRO A CA 1
ATOM 795 C C . PRO A 1 96 ? 0.116 -4.454 23.894 1.00 93.88 96 PRO A C 1
ATOM 797 O O . PRO A 1 96 ? 0.674 -3.880 24.824 1.00 93.88 96 P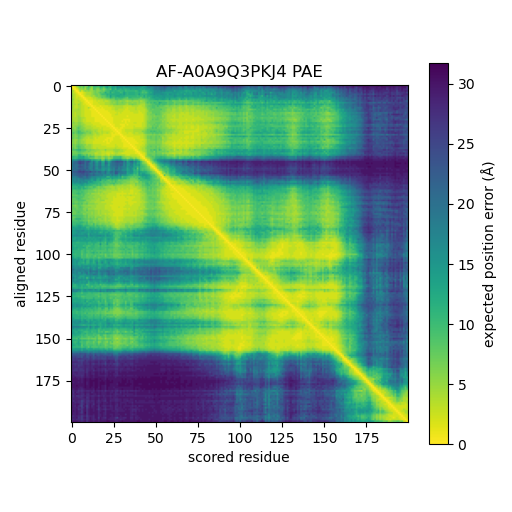RO A O 1
ATOM 800 N N . GLY A 1 97 ? -1.158 -4.843 23.948 1.00 92.88 97 GLY A N 1
ATOM 801 C CA . GLY A 1 97 ? -2.082 -4.564 25.053 1.00 92.88 97 GLY A CA 1
ATOM 802 C C . GLY A 1 97 ? -2.981 -3.339 24.843 1.00 92.88 97 GLY A C 1
ATOM 803 O O . GLY A 1 97 ? -4.008 -3.218 25.515 1.00 92.88 97 GLY A O 1
ATOM 804 N N . ASP A 1 98 ? -2.666 -2.465 23.881 1.00 93.44 98 ASP A N 1
ATOM 805 C CA . ASP A 1 98 ? -3.521 -1.320 23.567 1.00 93.44 98 ASP A CA 1
ATOM 806 C C . ASP A 1 98 ? -4.870 -1.775 23.006 1.00 93.44 98 ASP A C 1
ATOM 808 O O . ASP A 1 98 ? -4.968 -2.745 22.247 1.00 93.44 98 ASP A O 1
ATOM 812 N N . LYS A 1 99 ? -5.928 -1.033 23.350 1.00 93.44 99 LYS A N 1
ATOM 813 C CA . LYS A 1 99 ? -7.260 -1.231 22.775 1.00 93.44 99 LYS A CA 1
ATOM 814 C C . LYS A 1 99 ? -7.469 -0.276 21.606 1.00 93.44 99 LYS A C 1
ATOM 816 O O . LYS A 1 99 ? -7.317 0.939 21.748 1.00 93.44 99 LYS A O 1
ATOM 821 N N . VAL A 1 100 ? -7.865 -0.829 20.467 1.00 94.38 100 VAL A N 1
ATOM 822 C CA . VAL A 1 100 ? -8.078 -0.098 19.215 1.00 94.38 100 VAL A CA 1
ATOM 823 C C . VAL A 1 100 ? -9.425 -0.444 18.598 1.00 94.38 100 VAL A C 1
ATOM 825 O O . VAL A 1 100 ? -9.876 -1.585 18.661 1.00 94.38 100 VAL A O 1
ATOM 828 N N . TRP A 1 101 ? -10.048 0.544 17.970 1.00 93.31 101 TRP A N 1
ATOM 829 C CA . TRP A 1 101 ? -11.227 0.362 17.135 1.00 93.31 101 TRP A CA 1
ATOM 830 C C . TRP A 1 101 ? -10.831 -0.009 15.711 1.00 93.31 101 TRP A C 1
ATOM 832 O O . TRP A 1 101 ? -9.854 0.528 15.190 1.00 93.31 101 TRP A O 1
ATOM 842 N N . ILE A 1 102 ? -11.608 -0.872 15.051 1.00 93.50 102 ILE A N 1
ATOM 843 C CA . ILE A 1 102 ? -11.403 -1.231 13.637 1.00 93.50 102 ILE A CA 1
ATOM 844 C C . ILE A 1 102 ? -12.448 -0.537 12.765 1.00 93.50 102 ILE A C 1
ATOM 846 O O . ILE A 1 102 ? -13.642 -0.573 13.058 1.00 93.50 102 ILE A O 1
ATOM 850 N N . ALA A 1 103 ? -12.030 0.066 11.653 1.00 91.88 103 ALA A N 1
ATOM 851 C CA . ALA A 1 103 ? -12.955 0.687 10.709 1.00 91.88 103 ALA A CA 1
ATOM 852 C C . ALA A 1 103 ? -13.881 -0.358 10.059 1.00 91.88 103 ALA A C 1
ATOM 854 O O . ALA A 1 103 ? -13.415 -1.308 9.430 1.00 91.88 103 ALA A O 1
ATOM 855 N N . SER A 1 104 ? -15.197 -0.142 10.100 1.00 87.75 104 SER A N 1
ATOM 856 C CA . SER A 1 104 ? -16.182 -1.095 9.562 1.00 87.75 104 SER A CA 1
ATOM 857 C C . SER A 1 104 ? -16.174 -1.219 8.036 1.00 87.75 104 SER A C 1
ATOM 859 O O . SER A 1 104 ? -16.682 -2.184 7.486 1.00 87.75 104 SER A O 1
ATOM 861 N N . LYS A 1 105 ? -15.534 -0.293 7.309 1.00 83.44 105 LYS A N 1
ATOM 862 C CA . LYS A 1 105 ? -15.503 -0.285 5.831 1.00 83.44 105 LYS A CA 1
ATOM 863 C C . LYS A 1 105 ? -14.923 -1.556 5.188 1.00 83.44 105 LYS A C 1
ATOM 865 O O . LYS A 1 105 ? -15.190 -1.800 4.016 1.00 83.44 105 LYS A O 1
ATOM 870 N N . ILE A 1 106 ? -14.113 -2.309 5.930 1.00 81.88 106 ILE A N 1
ATOM 871 C CA . ILE A 1 106 ? -13.434 -3.535 5.481 1.00 81.88 106 ILE A CA 1
ATOM 872 C C . ILE A 1 106 ? -14.122 -4.821 5.964 1.00 81.88 106 ILE A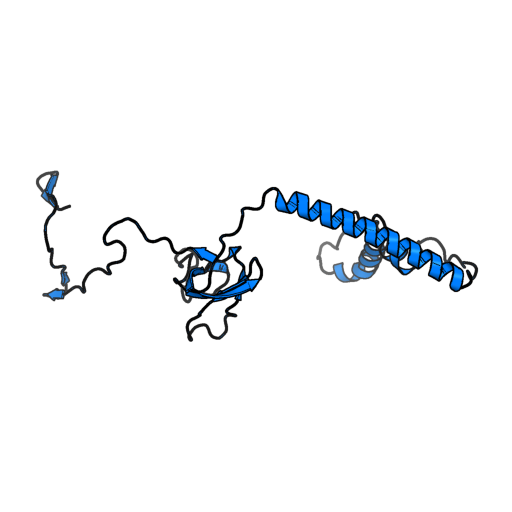 C 1
ATOM 874 O O . ILE A 1 106 ? -13.806 -5.894 5.458 1.00 81.88 106 ILE A O 1
ATOM 878 N N . ILE A 1 107 ? -15.041 -4.736 6.931 1.00 83.19 107 ILE A N 1
ATOM 879 C CA . ILE A 1 107 ? -15.694 -5.895 7.551 1.00 83.19 107 ILE A CA 1
ATOM 880 C C . ILE A 1 107 ? -17.186 -5.825 7.238 1.00 83.19 107 ILE A C 1
ATOM 882 O O . ILE A 1 107 ? -17.829 -4.798 7.428 1.00 83.19 107 ILE A O 1
ATOM 886 N N . LYS A 1 108 ? -17.752 -6.928 6.743 1.00 77.12 108 LYS A N 1
ATOM 887 C CA . LYS A 1 108 ? -19.198 -7.019 6.532 1.00 77.12 108 LYS A CA 1
ATOM 888 C C . LYS A 1 108 ? -19.884 -7.160 7.889 1.00 77.12 108 LYS A C 1
ATOM 890 O O . LYS A 1 108 ? -19.760 -8.197 8.533 1.00 77.12 108 LYS A O 1
ATOM 895 N N . THR A 1 109 ? -20.578 -6.112 8.314 1.00 76.94 109 THR A N 1
ATOM 896 C CA . THR A 1 109 ? -21.452 -6.142 9.491 1.00 76.94 109 THR A CA 1
ATOM 897 C C . THR A 1 109 ? -22.780 -6.816 9.129 1.00 76.94 109 THR A C 1
ATOM 899 O O . THR A 1 109 ? -23.216 -6.749 7.984 1.00 76.94 109 THR A O 1
ATOM 902 N N . GLU A 1 110 ? -23.443 -7.436 10.105 1.00 77.69 110 GLU A N 1
ATOM 903 C CA . GLU A 1 110 ? -24.773 -8.058 9.952 1.00 77.69 110 GLU A CA 1
ATOM 904 C C . GLU A 1 110 ? -25.899 -7.033 9.705 1.00 77.69 110 GLU A C 1
ATOM 906 O O . GLU A 1 110 ? -27.038 -7.396 9.422 1.00 77.69 110 GLU A O 1
ATOM 911 N N . THR A 1 111 ? -25.595 -5.736 9.804 1.00 75.25 111 THR A N 1
ATOM 912 C CA . THR A 1 111 ? -26.578 -4.671 9.627 1.00 75.25 111 THR A CA 1
ATOM 913 C C . THR A 1 111 ? -27.002 -4.542 8.159 1.00 75.25 111 THR A C 1
ATOM 915 O O . THR A 1 111 ? -26.154 -4.428 7.272 1.00 75.25 111 THR A O 1
ATOM 918 N N . PRO A 1 112 ? -28.317 -4.483 7.875 1.00 77.50 112 PRO A N 1
ATOM 919 C CA . PRO A 1 112 ? -28.822 -4.433 6.504 1.00 77.50 112 PRO A CA 1
ATOM 920 C C . PRO A 1 112 ? -28.525 -3.095 5.810 1.00 77.50 112 PRO A C 1
ATOM 922 O O . PRO A 1 112 ? -28.426 -3.038 4.586 1.00 77.50 112 PRO A O 1
ATOM 925 N N . MET A 1 113 ? -28.362 -2.005 6.574 1.00 81.75 113 MET A N 1
ATOM 926 C CA . MET A 1 113 ? -28.127 -0.663 6.041 1.00 81.75 113 MET A CA 1
ATOM 927 C C . MET A 1 113 ? -26.810 -0.068 6.545 1.00 81.75 113 MET A C 1
ATOM 929 O O . MET A 1 113 ? -26.676 0.296 7.710 1.00 81.75 113 MET A O 1
ATOM 933 N N . LYS A 1 114 ? -25.873 0.167 5.619 1.00 80.44 114 LYS A N 1
ATOM 934 C CA . LYS A 1 114 ? -24.549 0.754 5.907 1.00 80.44 114 LYS A CA 1
ATOM 935 C C . LYS A 1 114 ? -24.605 2.161 6.522 1.00 80.44 114 LYS A C 1
ATOM 937 O O . LYS A 1 114 ? -23.703 2.555 7.250 1.00 80.44 114 LYS A O 1
ATOM 942 N N . LYS A 1 115 ? -25.659 2.940 6.249 1.00 81.19 115 LYS A N 1
ATOM 943 C CA . LYS A 1 115 ? -25.834 4.287 6.826 1.00 81.19 115 LYS A CA 1
ATOM 944 C C . LYS A 1 115 ? -26.118 4.252 8.333 1.00 81.19 115 LYS A C 1
ATOM 946 O O . LYS A 1 115 ? -25.768 5.197 9.028 1.00 81.19 115 LYS A O 1
ATOM 951 N N . LEU A 1 116 ? -26.736 3.171 8.808 1.00 83.31 116 LEU A N 1
ATOM 952 C CA . LEU A 1 116 ? -27.076 2.951 10.216 1.00 83.31 116 LEU A CA 1
ATOM 953 C C . LEU A 1 116 ? -26.127 1.952 10.894 1.00 83.31 116 LEU A C 1
ATOM 955 O O . LEU A 1 116 ? -26.317 1.615 12.056 1.00 83.31 116 LEU A O 1
ATOM 959 N N . SER A 1 117 ? -25.112 1.463 10.177 1.00 84.31 117 SER A N 1
ATOM 960 C CA . SER A 1 117 ? -24.103 0.577 10.745 1.00 84.31 117 SER A CA 1
ATOM 961 C C . SER A 1 117 ? -23.065 1.366 11.534 1.00 84.31 117 SER A C 1
ATOM 963 O O . SER A 1 117 ? -22.693 2.476 11.144 1.00 84.31 117 SER A O 1
ATOM 965 N N . GLU A 1 118 ? -22.525 0.750 12.580 1.00 86.25 118 GLU A N 1
ATOM 966 C CA . GLU A 1 118 ? -21.377 1.281 13.307 1.00 86.25 118 GLU A CA 1
ATOM 967 C C . GLU A 1 118 ? -20.210 1.576 12.353 1.00 86.25 118 GLU A C 1
ATOM 969 O O . GLU A 1 118 ? -19.848 0.770 11.491 1.00 86.25 118 GLU A O 1
ATOM 974 N N . ARG A 1 119 ? -19.601 2.755 12.501 1.00 87.56 119 ARG A N 1
ATOM 975 C CA . ARG A 1 119 ? -18.424 3.154 11.714 1.00 87.56 119 ARG A CA 1
ATOM 976 C C . ARG A 1 119 ? -17.139 2.492 12.220 1.00 87.56 119 ARG A C 1
ATOM 978 O O . ARG A 1 119 ? -16.225 2.235 11.435 1.00 87.56 119 ARG A O 1
ATOM 985 N N . TRP A 1 120 ? -17.088 2.235 13.521 1.00 90.44 120 TRP A N 1
ATOM 986 C CA . TRP A 1 120 ? -15.950 1.697 14.249 1.00 90.44 120 TRP A CA 1
ATOM 987 C C . TRP A 1 120 ? -16.428 0.508 15.065 1.00 90.44 120 TRP A C 1
ATOM 989 O O . TRP A 1 120 ? -17.350 0.639 15.861 1.00 90.44 120 TRP A O 1
ATOM 999 N N . LEU A 1 121 ? -15.824 -0.648 14.824 1.00 90.06 121 LEU A N 1
ATOM 1000 C CA . LEU A 1 121 ? -16.195 -1.906 15.448 1.00 90.06 121 LEU A CA 1
ATOM 1001 C C . LEU A 1 121 ? -15.237 -2.187 16.587 1.00 90.06 121 LEU A C 1
ATOM 1003 O O . LEU A 1 121 ? -14.033 -2.171 16.334 1.00 90.06 121 LEU A O 1
ATOM 1007 N N . GLY A 1 122 ? -15.811 -2.481 17.758 1.00 85.00 122 GLY A N 1
ATOM 1008 C CA . GLY A 1 122 ? -15.189 -3.048 18.960 1.00 85.00 122 GLY A CA 1
ATOM 1009 C C . GLY A 1 122 ? -13.897 -2.389 19.473 1.00 85.00 122 GLY A C 1
ATOM 1010 O O . GLY A 1 122 ? -13.026 -2.008 18.705 1.00 85.00 122 GLY A O 1
ATOM 1011 N N . PRO A 1 123 ? -13.662 -2.335 20.787 1.00 91.19 123 PRO A N 1
ATOM 1012 C CA . PRO A 1 123 ? -12.299 -2.213 21.269 1.00 91.19 123 PRO A CA 1
ATOM 1013 C C . PRO A 1 123 ? -11.634 -3.595 21.174 1.00 91.19 123 PRO A C 1
ATOM 1015 O O . PRO A 1 123 ? -11.943 -4.497 21.954 1.00 91.19 123 PRO A O 1
ATOM 1018 N N . PHE A 1 124 ? -10.722 -3.772 20.222 1.00 93.50 124 PHE A N 1
ATOM 1019 C CA . PHE A 1 124 ? -9.905 -4.978 20.086 1.00 93.50 124 PHE A CA 1
ATOM 1020 C C . PHE A 1 124 ? -8.507 -4.747 20.639 1.00 93.50 124 PHE A C 1
ATOM 1022 O O . PHE A 1 124 ? -7.947 -3.661 20.528 1.00 93.50 124 PHE A O 1
ATOM 1029 N N . GLU A 1 125 ? -7.940 -5.784 21.238 1.00 94.75 125 GLU A N 1
ATOM 1030 C CA . GLU A 1 125 ? -6.609 -5.726 21.830 1.00 94.75 125 GLU A CA 1
ATOM 1031 C C . GLU A 1 125 ? -5.533 -5.971 20.769 1.00 94.75 125 GLU A C 1
ATOM 1033 O O . GLU A 1 125 ? -5.630 -6.909 19.967 1.00 94.75 125 GLU A O 1
ATOM 1038 N N . VAL A 1 126 ? -4.488 -5.151 20.775 1.00 95.88 126 VAL A N 1
ATOM 1039 C CA . VAL A 1 126 ? -3.292 -5.356 19.959 1.00 95.88 126 VAL A CA 1
ATOM 1040 C C . VAL A 1 126 ? -2.452 -6.466 20.587 1.00 95.88 126 VAL A C 1
ATOM 1042 O O . VAL A 1 126 ? -1.940 -6.321 21.688 1.00 95.88 126 VAL A O 1
ATOM 1045 N N . ILE A 1 127 ? -2.270 -7.578 19.876 1.00 96.00 127 ILE A N 1
ATOM 1046 C CA . ILE A 1 127 ? -1.427 -8.697 20.329 1.00 96.00 127 ILE A CA 1
ATOM 1047 C C . ILE A 1 127 ? 0.043 -8.393 20.057 1.00 96.00 127 ILE A C 1
ATOM 1049 O O . ILE A 1 127 ? 0.905 -8.617 20.900 1.00 96.00 127 ILE A O 1
ATOM 1053 N N . LYS A 1 128 ? 0.348 -7.944 18.836 1.00 93.94 128 LYS A N 1
ATOM 1054 C CA . LYS A 1 128 ? 1.723 -7.668 18.412 1.00 93.94 128 LYS A CA 1
ATOM 1055 C C . LYS A 1 128 ? 1.778 -6.672 17.265 1.00 93.94 128 LYS A C 1
ATOM 1057 O O . LYS A 1 128 ? 0.900 -6.643 16.401 1.00 93.94 128 LYS A O 1
ATOM 1062 N N . LYS A 1 129 ? 2.872 -5.922 17.209 1.00 93.81 129 LYS A N 1
ATOM 1063 C CA . LYS A 1 129 ? 3.253 -5.095 16.063 1.00 93.81 129 LYS A CA 1
ATOM 1064 C C . LYS A 1 129 ? 4.071 -5.948 15.090 1.00 93.81 129 LYS A C 1
ATOM 1066 O O . LYS A 1 129 ? 5.098 -6.494 15.475 1.00 93.81 129 LYS A O 1
ATOM 1071 N N . ILE A 1 130 ? 3.593 -6.115 13.855 1.00 91.38 130 ILE A N 1
ATOM 1072 C CA . ILE A 1 130 ? 4.272 -6.931 12.825 1.00 91.38 130 ILE A CA 1
ATOM 1073 C C . ILE A 1 130 ? 5.203 -6.063 11.975 1.00 91.38 130 ILE A C 1
ATOM 1075 O O . ILE A 1 130 ? 6.276 -6.503 11.577 1.00 91.38 130 ILE A O 1
ATOM 1079 N N . GLY A 1 131 ? 4.807 -4.819 11.714 1.00 87.88 131 GLY A N 1
ATOM 1080 C CA . GLY A 1 131 ? 5.621 -3.841 11.003 1.00 87.88 131 GLY A CA 1
ATOM 1081 C C . GLY A 1 131 ? 5.292 -2.425 11.456 1.00 87.88 131 GLY A C 1
ATOM 1082 O O . GLY A 1 131 ? 4.459 -2.223 12.337 1.00 87.88 131 GLY A O 1
ATOM 1083 N N . SER A 1 132 ? 5.909 -1.424 10.825 1.00 86.31 132 SER A N 1
ATOM 1084 C CA . SER A 1 132 ? 5.706 -0.017 11.209 1.00 86.31 132 SER A CA 1
ATOM 1085 C C . SER A 1 132 ? 4.247 0.441 11.124 1.00 86.31 132 SER A C 1
ATOM 1087 O O . SER A 1 132 ? 3.862 1.317 11.882 1.00 86.31 132 SER A O 1
ATOM 1089 N N . ASN A 1 133 ? 3.456 -0.126 10.208 1.00 90.50 133 ASN A N 1
ATOM 1090 C CA . ASN A 1 133 ? 2.075 0.295 9.957 1.00 90.50 133 ASN A CA 1
ATOM 1091 C C . ASN A 1 133 ? 1.079 -0.865 10.066 1.00 90.50 133 ASN A C 1
ATOM 1093 O O . ASN A 1 133 ? -0.023 -0.765 9.533 1.00 90.50 133 ASN A O 1
ATOM 1097 N N . SER A 1 134 ? 1.467 -2.004 10.642 1.00 94.06 134 SER A N 1
ATOM 1098 C CA . SER A 1 134 ? 0.636 -3.211 10.630 1.00 94.06 134 SER A CA 1
ATOM 1099 C C . SER A 1 134 ? 0.654 -3.916 11.973 1.00 94.06 134 SER A C 1
ATOM 1101 O O . SER A 1 134 ? 1.715 -4.296 12.477 1.00 94.06 134 SER A O 1
ATOM 1103 N N . HIS A 1 135 ? -0.541 -4.114 12.520 1.00 94.81 135 HIS A N 1
ATOM 1104 C CA . HIS A 1 135 ? -0.758 -4.624 13.868 1.00 94.81 135 HIS A CA 1
ATOM 1105 C C . HIS A 1 135 ? -1.651 -5.859 13.820 1.00 94.81 135 HIS A C 1
ATOM 1107 O O . HIS A 1 135 ? -2.613 -5.920 13.053 1.00 94.81 135 HIS A O 1
ATOM 1113 N N . HIS A 1 136 ? -1.306 -6.850 14.634 1.00 95.25 136 HIS A N 1
ATOM 1114 C CA . HIS A 1 136 ? -2.080 -8.067 14.810 1.00 95.25 136 HIS A CA 1
ATOM 1115 C C . HIS A 1 136 ? -3.025 -7.893 15.992 1.00 95.25 136 HIS A C 1
ATOM 1117 O O . HIS A 1 136 ? -2.570 -7.620 17.103 1.00 95.25 136 HIS A O 1
ATOM 1123 N N . LEU A 1 137 ? -4.317 -8.093 15.768 1.00 95.38 137 LEU A N 1
ATOM 1124 C CA . LEU A 1 137 ? -5.356 -7.885 16.768 1.00 95.38 137 LEU A CA 1
ATOM 1125 C C . LEU A 1 137 ? -5.936 -9.204 17.264 1.00 95.38 137 LEU A C 1
ATOM 1127 O O . LEU A 1 137 ? -5.958 -10.213 16.556 1.00 95.38 137 LEU A O 1
ATOM 1131 N N . LYS A 1 138 ? -6.437 -9.183 18.494 1.00 94.38 138 LYS A N 1
ATOM 1132 C CA . LYS A 1 138 ? -7.202 -10.277 19.081 1.00 94.38 138 LYS A CA 1
ATOM 1133 C C . LYS A 1 138 ? -8.651 -10.183 18.619 1.00 94.38 138 LYS A C 1
ATOM 1135 O O . LYS A 1 138 ? -9.452 -9.457 19.201 1.00 94.38 138 LYS A O 1
ATOM 1140 N N . LEU A 1 139 ? -8.972 -10.914 17.556 1.00 93.38 139 LEU A N 1
ATOM 1141 C CA . LEU A 1 139 ? -10.331 -10.981 17.024 1.00 93.38 139 LEU A CA 1
ATOM 1142 C C . LEU A 1 139 ? -11.173 -12.060 17.729 1.00 93.38 139 LEU A C 1
ATOM 1144 O O . LEU A 1 139 ? -10.637 -13.078 18.175 1.00 93.38 139 LEU A O 1
ATOM 1148 N N . PRO A 1 140 ? -12.499 -11.868 17.823 1.00 90.12 140 PRO A N 1
ATOM 1149 C CA . PRO A 1 140 ? -13.408 -12.845 18.402 1.00 90.12 140 PRO A CA 1
ATOM 1150 C C . PRO A 1 140 ? -13.555 -14.060 17.483 1.00 90.12 140 PRO A C 1
ATOM 1152 O O . PRO A 1 140 ? -13.477 -13.954 16.260 1.00 90.12 140 PRO A O 1
ATOM 1155 N N . LEU A 1 141 ? -13.881 -15.217 18.068 1.00 86.38 141 LEU A N 1
ATOM 1156 C CA . LEU A 1 141 ? -14.061 -16.474 17.328 1.00 86.38 141 LEU A CA 1
ATOM 1157 C C . LEU A 1 141 ? -15.151 -16.419 16.243 1.00 86.38 141 LEU A C 1
ATOM 1159 O O . LEU A 1 141 ? -15.153 -17.249 15.339 1.00 86.38 141 LEU A O 1
ATOM 1163 N N . LYS A 1 142 ? -16.079 -15.460 16.323 1.00 85.75 142 LYS A N 1
ATOM 1164 C CA . LYS A 1 142 ? -17.101 -15.237 15.290 1.00 85.75 142 LYS A CA 1
ATOM 1165 C C . LYS A 1 142 ? -16.490 -14.746 13.971 1.00 85.75 142 LYS A C 1
ATOM 1167 O O . LYS A 1 142 ? -17.068 -14.955 12.914 1.00 85.75 142 LYS A O 1
ATOM 1172 N N . TRP A 1 143 ? -15.309 -14.128 14.015 1.00 85.88 143 TRP A N 1
ATOM 1173 C CA . TRP A 1 143 ? -14.631 -13.525 12.865 1.00 85.88 143 TRP A CA 1
ATOM 1174 C C . TRP A 1 143 ? -13.438 -14.355 12.379 1.00 85.88 143 TRP A C 1
ATOM 1176 O O . TRP A 1 143 ? -12.447 -13.809 11.908 1.00 85.88 143 TRP A O 1
ATOM 1186 N N . LYS A 1 144 ? -13.528 -15.689 12.454 1.00 81.38 144 LYS A N 1
ATOM 1187 C CA . LYS A 1 144 ? -12.459 -16.606 12.007 1.00 81.38 144 LYS A CA 1
ATOM 1188 C C . LYS A 1 144 ? -12.033 -16.419 10.545 1.00 81.38 144 LYS A C 1
ATOM 1190 O O . LYS A 1 144 ? -10.890 -16.713 10.222 1.00 81.38 144 LYS A O 1
ATOM 1195 N N . LEU A 1 145 ? -12.933 -15.959 9.671 1.00 86.88 145 LEU A N 1
ATOM 1196 C CA . LEU A 1 145 ? -12.624 -15.712 8.256 1.00 86.88 145 LEU A CA 1
ATOM 1197 C C . LEU A 1 145 ? -11.889 -14.380 8.028 1.00 86.88 145 LEU A C 1
ATOM 1199 O O . LEU A 1 145 ? -11.332 -14.169 6.953 1.00 86.88 145 LEU A O 1
ATOM 1203 N N . VAL A 1 146 ? -11.901 -13.467 9.005 1.00 89.06 146 VAL A N 1
ATOM 1204 C CA . VAL A 1 146 ? -11.229 -12.170 8.894 1.00 89.06 146 VAL A CA 1
ATOM 1205 C C . VAL A 1 146 ? -9.781 -12.329 9.336 1.00 89.06 146 VAL A C 1
ATOM 1207 O O . VAL A 1 146 ? -9.499 -12.781 10.444 1.00 89.06 146 VAL A O 1
ATOM 1210 N N . HIS A 1 147 ? -8.849 -11.924 8.476 1.00 91.81 147 HIS A N 1
ATOM 1211 C CA . HIS A 1 147 ? -7.434 -11.964 8.815 1.00 91.81 147 HIS A CA 1
ATOM 1212 C C . HIS A 1 147 ? -7.117 -10.948 9.936 1.00 91.81 147 HIS A C 1
ATOM 1214 O O . HIS A 1 147 ? -7.452 -9.772 9.794 1.00 91.81 147 HIS A O 1
ATOM 1220 N N . PRO A 1 148 ? -6.444 -11.347 11.032 1.00 93.25 148 PRO A N 1
ATOM 1221 C CA . PRO A 1 148 ? -6.259 -10.510 12.225 1.00 93.25 148 PRO A CA 1
ATOM 1222 C C . PRO A 1 148 ? -5.209 -9.394 12.084 1.00 93.25 148 PRO A C 1
ATOM 1224 O O . PRO A 1 148 ? -4.871 -8.746 13.072 1.00 93.25 148 PRO A O 1
ATOM 1227 N N . LEU A 1 149 ? -4.662 -9.160 10.889 1.00 94.25 149 LEU A N 1
ATOM 1228 C CA . LEU A 1 149 ? -3.631 -8.151 10.628 1.00 94.25 149 LEU A CA 1
ATOM 1229 C C . LEU A 1 149 ? -4.242 -6.942 9.929 1.00 94.25 149 LEU A C 1
ATOM 1231 O O . LEU A 1 149 ? -4.747 -7.061 8.813 1.00 94.25 149 LEU A O 1
ATOM 1235 N N . PHE A 1 150 ? -4.129 -5.778 10.560 1.00 93.81 150 PHE A N 1
ATOM 1236 C CA . PHE A 1 150 ? -4.715 -4.537 10.067 1.00 93.81 150 PHE A CA 1
ATOM 1237 C C . PHE A 1 150 ? -3.659 -3.452 9.883 1.00 93.81 150 PHE A C 1
ATOM 1239 O O . PHE A 1 150 ? -2.720 -3.327 10.673 1.00 93.81 150 PHE A O 1
ATOM 1246 N N . HIS A 1 151 ? -3.829 -2.650 8.829 1.00 93.69 151 HIS A N 1
ATOM 1247 C CA . HIS A 1 151 ? -3.024 -1.453 8.608 1.00 93.69 151 HIS A CA 1
ATOM 1248 C C . HIS A 1 151 ? -3.449 -0.334 9.571 1.00 93.69 151 HIS A C 1
ATOM 1250 O O . HIS A 1 151 ? -4.638 -0.162 9.822 1.00 93.69 151 HIS A O 1
ATOM 1256 N N . VAL A 1 152 ? -2.502 0.478 10.041 1.00 92.25 152 VAL A N 1
ATOM 1257 C CA . VAL A 1 152 ? -2.718 1.548 11.033 1.00 92.25 152 VAL A CA 1
ATOM 1258 C C . VAL A 1 152 ? -3.804 2.556 10.624 1.00 92.25 152 VAL A C 1
ATOM 1260 O O . VAL A 1 152 ? -4.549 3.041 11.460 1.00 92.25 152 VAL A O 1
ATOM 1263 N N . SER A 1 153 ? -3.986 2.803 9.322 1.00 91.62 153 SER A N 1
ATOM 1264 C CA . SER A 1 153 ? -5.058 3.670 8.786 1.00 91.62 153 SER A CA 1
ATOM 1265 C C . SER A 1 153 ? -6.480 3.113 8.944 1.00 91.62 153 SER A C 1
ATOM 1267 O O . SER A 1 153 ? -7.448 3.780 8.578 1.00 91.62 153 SER A O 1
ATOM 1269 N N . LEU A 1 154 ? -6.612 1.865 9.386 1.00 93.31 154 LEU A N 1
ATOM 1270 C CA . LEU A 1 154 ? -7.884 1.196 9.663 1.00 93.31 154 LEU A CA 1
ATOM 1271 C C . LEU A 1 154 ? -8.158 1.115 11.165 1.00 93.31 154 LEU A C 1
ATOM 1273 O O . LEU A 1 154 ? -9.176 0.539 11.542 1.00 93.31 154 LEU A O 1
ATOM 1277 N N . LEU A 1 155 ? -7.261 1.664 11.988 1.00 93.44 155 LEU A N 1
ATOM 1278 C CA . LEU A 1 155 ? -7.297 1.584 13.437 1.00 93.44 155 LEU A CA 1
ATOM 1279 C C . LEU A 1 155 ? -7.438 2.977 14.044 1.00 93.44 155 LEU A C 1
ATOM 1281 O O . LEU A 1 155 ? -6.832 3.935 13.564 1.00 93.44 155 LEU A O 1
ATOM 1285 N N . GLU A 1 156 ? -8.207 3.076 15.122 1.00 91.81 156 GLU A N 1
ATOM 1286 C CA . GLU A 1 156 ? -8.302 4.292 15.931 1.00 91.81 156 GLU A CA 1
ATOM 1287 C C . GLU A 1 156 ? -8.070 3.951 17.412 1.00 91.81 156 GLU A C 1
ATOM 1289 O O . GLU A 1 156 ? -8.620 2.958 17.895 1.00 91.81 156 GLU A O 1
ATOM 1294 N N . PRO A 1 157 ? -7.255 4.724 18.157 1.00 91.31 157 PRO A N 1
ATOM 1295 C CA . PRO A 1 157 ? -7.070 4.491 19.586 1.00 91.31 157 PRO A CA 1
ATOM 1296 C C . PRO A 1 157 ? -8.390 4.649 20.344 1.00 91.31 157 PRO A C 1
ATOM 1298 O O . PRO A 1 157 ? -9.147 5.597 20.121 1.00 91.31 157 PRO A O 1
ATOM 1301 N N . VAL A 1 158 ? -8.649 3.750 21.293 1.00 89.12 158 VAL A N 1
ATOM 1302 C CA . VAL A 1 158 ? -9.797 3.880 22.195 1.00 89.12 158 VAL A CA 1
ATOM 1303 C C . VAL A 1 158 ? -9.523 5.020 23.180 1.00 89.12 158 VAL A C 1
ATOM 1305 O O . VAL A 1 158 ? -8.675 4.902 24.061 1.00 89.12 158 VAL A O 1
ATOM 1308 N N . LYS A 1 159 ? -10.253 6.132 23.053 1.00 81.00 159 LYS A N 1
ATOM 1309 C CA . LYS A 1 159 ? -10.213 7.236 24.023 1.00 81.00 159 LYS A CA 1
ATOM 1310 C C . LYS A 1 159 ? -11.209 6.966 25.146 1.00 81.00 159 LYS A C 1
ATOM 1312 O O . LYS A 1 159 ? -12.382 6.712 24.880 1.00 81.00 159 LYS A O 1
ATOM 1317 N N . GLN A 1 160 ? -10.758 7.038 26.395 1.00 69.06 160 GLN A N 1
ATOM 1318 C CA . GLN A 1 160 ? -11.668 7.010 27.538 1.00 69.06 160 GLN A CA 1
ATOM 1319 C C . GLN A 1 160 ? -12.409 8.348 27.611 1.00 69.06 160 GLN A C 1
ATOM 1321 O O . GLN A 1 160 ? -11.792 9.413 27.604 1.00 69.06 160 GLN A O 1
ATOM 1326 N N . SER A 1 161 ? -13.740 8.304 27.629 1.00 64.69 161 SER A N 1
ATOM 1327 C CA . SER A 1 161 ? -14.566 9.500 27.768 1.00 64.69 161 SER A CA 1
ATOM 1328 C C . SER A 1 161 ? -14.371 10.105 29.159 1.00 64.69 161 SER A C 1
ATOM 1330 O O . SER A 1 161 ? -14.616 9.434 30.158 1.00 64.69 161 SER A O 1
ATOM 1332 N N . SER A 1 162 ? -14.011 11.388 29.227 1.00 64.75 162 SER A N 1
ATOM 1333 C CA . SER A 1 162 ? -13.929 12.148 30.488 1.00 64.75 162 SER A CA 1
ATOM 1334 C C . SER A 1 162 ? -15.305 12.472 31.095 1.00 64.75 162 SER A C 1
ATOM 1336 O O . SER A 1 162 ? -15.379 13.104 32.146 1.00 64.75 162 SER A O 1
ATOM 1338 N N . ILE A 1 163 ? -16.394 12.080 30.425 1.00 65.38 163 ILE A N 1
ATOM 1339 C CA . ILE A 1 163 ? -17.764 12.289 30.891 1.00 65.38 163 ILE A CA 1
ATOM 1340 C C . ILE A 1 163 ? -18.100 11.169 31.888 1.00 65.38 163 ILE A C 1
ATOM 1342 O O . ILE A 1 163 ? -18.083 9.994 31.499 1.00 65.38 163 ILE A O 1
ATOM 1346 N N . PRO A 1 164 ? -18.405 11.493 33.158 1.00 58.97 164 PRO A N 1
ATOM 1347 C CA . PRO A 1 164 ? -18.801 10.486 34.132 1.00 58.97 164 PRO A CA 1
ATOM 1348 C C . PRO A 1 164 ? -20.067 9.747 33.660 1.00 58.97 164 PRO A C 1
ATOM 1350 O O . PRO A 1 164 ? -20.990 10.355 33.132 1.00 58.97 164 PRO A O 1
ATOM 1353 N N . ASN A 1 165 ? -20.101 8.424 33.852 1.00 57.72 165 ASN A N 1
ATOM 1354 C CA . ASN A 1 165 ? -21.218 7.517 33.526 1.00 57.72 165 ASN A CA 1
ATOM 1355 C C . ASN A 1 165 ? -21.572 7.285 32.039 1.00 57.72 165 ASN A C 1
ATOM 1357 O O . ASN A 1 165 ? -22.529 6.563 31.785 1.00 57.72 165 ASN A O 1
ATOM 1361 N N . HIS A 1 166 ? -20.795 7.755 31.055 1.00 59.66 166 HIS A N 1
ATOM 1362 C CA . HIS A 1 166 ? -21.110 7.521 29.627 1.00 59.66 166 HIS A CA 1
ATOM 1363 C C . HIS A 1 166 ? -21.196 6.026 29.234 1.00 59.66 166 HIS A C 1
ATOM 1365 O O . HIS A 1 166 ? -21.925 5.657 28.320 1.00 59.66 166 HIS A O 1
ATOM 1371 N N . ASN A 1 167 ? -20.456 5.149 29.919 1.00 56.06 167 ASN A N 1
ATOM 1372 C CA . ASN A 1 167 ? -20.392 3.717 29.594 1.00 56.06 167 ASN A CA 1
ATOM 1373 C C . ASN A 1 167 ? -21.252 2.833 30.508 1.00 56.06 167 ASN A C 1
ATOM 1375 O O . ASN A 1 167 ? -21.124 1.609 30.458 1.00 56.06 167 ASN A O 1
ATOM 1379 N N . LYS A 1 168 ? -22.089 3.416 31.376 1.00 53.09 168 LYS A N 1
ATOM 1380 C CA . LYS A 1 168 ? -23.043 2.613 32.142 1.00 53.09 168 LYS A CA 1
ATOM 1381 C C . LYS A 1 168 ? -24.215 2.294 31.229 1.00 53.09 168 LYS A C 1
ATOM 1383 O O . LYS A 1 168 ? -24.917 3.198 30.788 1.00 53.09 168 LYS A O 1
ATOM 1388 N N . LEU A 1 169 ? -24.399 1.005 30.943 1.00 55.34 169 LEU A N 1
ATOM 1389 C CA . LEU A 1 169 ? -25.672 0.534 30.416 1.00 55.34 169 LEU A CA 1
ATOM 1390 C C . LEU A 1 169 ? -26.765 1.020 31.374 1.00 55.34 169 LEU A C 1
ATOM 1392 O O . LEU A 1 169 ? -26.559 0.952 32.594 1.00 55.34 169 LEU A O 1
ATOM 1396 N N . PRO A 1 170 ? -27.875 1.558 30.851 1.00 60.38 170 PRO A N 1
ATOM 1397 C CA . PRO A 1 170 ? -28.978 1.931 31.710 1.00 60.38 170 PRO A CA 1
ATOM 1398 C C . PRO A 1 170 ? -29.435 0.670 32.473 1.00 60.38 170 PRO A C 1
ATOM 1400 O O . PRO A 1 170 ? -29.316 -0.440 31.937 1.00 60.38 170 PRO A O 1
ATOM 1403 N N . PRO A 1 171 ? -29.840 0.803 33.749 1.00 64.00 171 PRO A N 1
ATOM 1404 C CA . PRO A 1 171 ? -30.278 -0.339 34.546 1.00 64.00 171 PRO A CA 1
ATOM 1405 C C . PRO A 1 171 ? -31.403 -1.112 33.830 1.00 64.00 171 PRO A C 1
ATOM 1407 O O . PRO A 1 171 ? -32.100 -0.544 32.998 1.00 64.00 171 PRO A O 1
ATOM 1410 N N . PRO A 1 172 ? -31.586 -2.414 34.085 1.00 59.88 172 PRO A N 1
ATOM 1411 C CA . PRO A 1 172 ? -32.704 -3.152 33.499 1.00 59.88 172 PRO A CA 1
ATOM 1412 C C . PRO A 1 172 ? -34.039 -2.487 33.880 1.00 59.88 172 PRO A C 1
ATOM 1414 O O . PRO A 1 172 ? -34.225 -2.161 35.052 1.00 59.88 172 PRO A O 1
ATOM 1417 N N . SER A 1 173 ? -34.949 -2.286 32.920 1.00 55.78 173 SER A N 1
ATOM 1418 C CA . SER A 1 173 ? -36.311 -1.810 33.198 1.00 55.78 173 SER A CA 1
ATOM 1419 C C . SER A 1 173 ? -37.093 -2.870 33.982 1.00 55.78 173 SER A C 1
ATOM 1421 O O . SER A 1 173 ? -36.959 -4.072 33.730 1.00 55.78 173 SER A O 1
ATOM 1423 N N . ALA A 1 174 ? -37.904 -2.435 34.947 1.00 57.88 174 ALA A N 1
ATOM 1424 C CA . ALA A 1 174 ? -38.848 -3.311 35.633 1.00 57.88 174 ALA A CA 1
ATOM 1425 C C . ALA A 1 174 ? -40.184 -3.282 34.875 1.00 57.88 174 ALA A C 1
ATOM 1427 O O . ALA A 1 174 ? -40.671 -2.214 34.511 1.00 57.88 174 ALA A O 1
ATOM 1428 N N . LEU A 1 175 ? -40.771 -4.454 34.615 1.00 54.12 175 LEU A N 1
ATOM 1429 C CA . LEU A 1 175 ? -42.117 -4.562 34.048 1.00 54.12 175 LEU A CA 1
ATOM 1430 C C . LEU A 1 175 ? -43.133 -4.477 35.190 1.00 54.12 175 LEU A C 1
ATOM 1432 O O . LEU A 1 175 ? -43.333 -5.456 35.911 1.00 54.12 175 LEU A O 1
ATOM 1436 N N . VAL A 1 176 ? -43.770 -3.320 35.343 1.00 54.47 176 VAL A N 1
ATOM 1437 C CA . VAL A 1 176 ? -44.926 -3.124 36.226 1.00 54.47 176 VAL A CA 1
ATOM 1438 C C . VAL A 1 176 ? -46.109 -2.775 35.321 1.00 54.47 176 VAL A C 1
ATOM 1440 O O . VAL A 1 176 ? -46.004 -1.891 34.481 1.00 54.47 176 VAL A O 1
ATOM 1443 N N .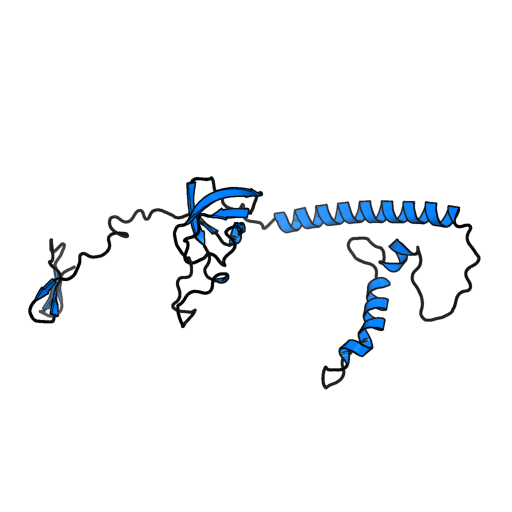 GLU A 1 177 ? -47.202 -3.541 35.408 1.00 54.84 177 GLU A N 1
ATOM 1444 C CA . GLU A 1 177 ? -48.441 -3.308 34.635 1.00 54.84 177 GLU A CA 1
ATOM 1445 C C . GLU A 1 177 ? -48.253 -3.146 33.103 1.00 54.84 177 GLU A C 1
ATOM 1447 O O . GLU A 1 177 ? -48.859 -2.286 32.472 1.00 54.84 177 GLU A O 1
ATOM 1452 N N . GLU A 1 178 ? -47.418 -3.996 32.487 1.00 57.12 178 GLU A N 1
ATOM 1453 C CA . GLU A 1 178 ? -47.160 -4.029 31.028 1.00 57.12 178 GLU A CA 1
ATOM 1454 C C . GLU A 1 178 ? -46.491 -2.770 30.434 1.00 57.12 178 GLU A C 1
ATOM 1456 O O . GLU A 1 178 ? -46.384 -2.647 29.211 1.00 57.12 178 GLU A O 1
ATOM 1461 N N . GLN A 1 179 ? -45.971 -1.864 31.268 1.00 49.19 179 GLN A N 1
ATOM 1462 C CA . GLN A 1 179 ? -45.187 -0.706 30.828 1.00 49.19 179 GLN A CA 1
ATOM 1463 C C . GLN A 1 179 ? -43.746 -0.790 31.355 1.00 49.19 179 GLN A C 1
ATOM 1465 O O . GLN A 1 179 ? -43.490 -1.252 32.466 1.00 49.19 179 GLN A O 1
ATOM 1470 N N . GLU A 1 180 ? -42.776 -0.392 30.522 1.00 57.62 180 GLU A N 1
ATOM 1471 C CA . GLU A 1 180 ? -41.372 -0.288 30.935 1.00 57.62 180 GLU A CA 1
ATOM 1472 C C . GLU A 1 180 ? -41.201 0.934 31.844 1.00 57.62 180 GLU A C 1
ATOM 1474 O O . GLU A 1 180 ? -41.168 2.072 31.368 1.00 57.62 180 GLU A O 1
ATOM 1479 N N . GLU A 1 181 ? -41.069 0.698 33.148 1.00 61.81 181 GLU A N 1
ATOM 1480 C CA . GLU A 1 181 ? -40.824 1.752 34.128 1.00 61.81 181 GLU A CA 1
ATOM 1481 C C . GLU A 1 181 ? -39.357 1.774 34.577 1.00 61.81 181 GLU A C 1
ATOM 1483 O O . GLU A 1 181 ? -38.674 0.748 34.678 1.00 61.81 181 GLU A O 1
ATOM 1488 N N . TRP A 1 182 ? -38.863 2.986 34.836 1.00 61.97 182 TRP A N 1
ATOM 1489 C CA . TRP A 1 182 ? -37.505 3.253 35.299 1.00 61.97 182 TRP A CA 1
ATOM 1490 C C . TRP A 1 182 ? -37.555 3.801 36.721 1.00 61.97 182 TRP A C 1
ATOM 1492 O O . TRP A 1 182 ? -38.182 4.833 36.964 1.00 61.97 182 TRP A O 1
ATOM 1502 N N . GLU A 1 183 ? -36.848 3.162 37.655 1.00 68.31 183 GLU A N 1
ATOM 1503 C CA . GLU A 1 183 ? -36.667 3.729 38.991 1.00 68.31 183 GLU A CA 1
ATOM 1504 C C . GLU A 1 183 ? -35.772 4.974 38.912 1.00 68.31 183 GLU A C 1
ATOM 1506 O O . GLU A 1 183 ? -34.584 4.912 38.580 1.00 68.31 183 GLU A O 1
ATOM 1511 N N . VAL A 1 184 ? -36.349 6.136 39.219 1.00 67.12 184 VAL A N 1
ATOM 1512 C CA . VAL A 1 184 ? -35.613 7.401 39.278 1.00 67.12 184 VAL A CA 1
ATOM 1513 C C . VAL A 1 184 ? -34.904 7.490 40.626 1.00 67.12 184 VAL A C 1
ATOM 1515 O O . VAL A 1 184 ? -35.535 7.725 41.652 1.00 67.12 184 VAL A O 1
ATOM 1518 N N . ALA A 1 185 ? -33.578 7.334 40.627 1.00 69.44 185 ALA A N 1
ATOM 1519 C CA . ALA A 1 185 ? -32.783 7.395 41.856 1.00 69.44 185 ALA A CA 1
ATOM 1520 C C . ALA A 1 185 ? -32.815 8.784 42.522 1.00 69.44 185 ALA A C 1
ATOM 1522 O O . ALA A 1 185 ? -32.840 8.886 43.746 1.00 69.44 185 ALA A O 1
ATOM 1523 N N . GLN A 1 186 ? -32.797 9.858 41.726 1.00 76.56 186 GLN A N 1
ATOM 1524 C CA . GLN A 1 186 ? -32.881 11.230 42.220 1.00 76.56 186 GLN A CA 1
ATOM 1525 C C . GLN A 1 186 ? -33.271 12.187 41.089 1.00 76.56 186 GLN A C 1
ATOM 1527 O O . GLN A 1 186 ? -32.754 12.082 39.980 1.00 76.56 186 GLN A O 1
ATOM 1532 N N . VAL A 1 187 ? -34.141 13.153 41.386 1.00 76.25 187 VAL A N 1
ATOM 1533 C CA . VAL A 1 187 ? -34.423 14.290 40.500 1.00 76.25 187 VAL A CA 1
ATOM 1534 C C . VAL A 1 187 ? -33.362 15.362 40.745 1.00 76.25 187 VAL A C 1
ATOM 1536 O O . VAL A 1 187 ? -33.238 15.850 41.869 1.00 76.25 187 VAL A O 1
ATOM 1539 N N . LEU A 1 188 ? -32.587 15.711 39.715 1.00 81.44 188 LEU A N 1
ATOM 1540 C CA . 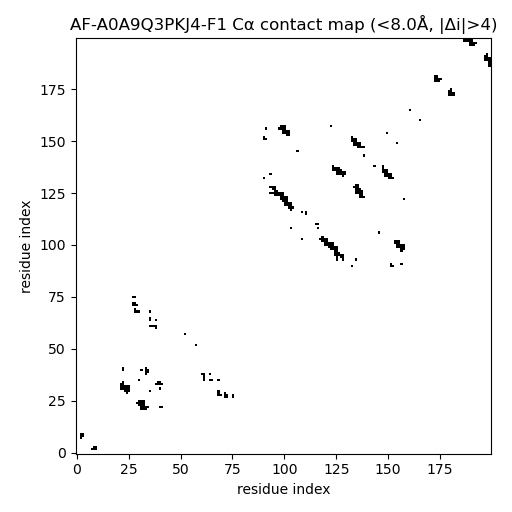LEU A 1 188 ? -31.494 16.683 39.837 1.00 81.44 188 LEU A CA 1
ATOM 1541 C C . LEU A 1 188 ? -31.987 18.130 39.773 1.00 81.44 188 LEU A C 1
ATOM 1543 O O . LEU A 1 188 ? -31.471 18.981 40.492 1.00 81.44 188 LEU A O 1
ATOM 1547 N N . ASP A 1 189 ? -32.979 18.405 38.929 1.00 75.75 189 ASP A N 1
ATOM 1548 C CA . ASP A 1 189 ? -33.581 19.728 38.793 1.00 75.75 189 ASP A CA 1
ATOM 1549 C C . ASP A 1 189 ? -35.010 19.602 38.231 1.00 75.75 189 ASP A C 1
ATOM 1551 O O . ASP A 1 189 ? -35.373 18.601 37.604 1.00 75.75 189 ASP A O 1
ATOM 1555 N N . SER A 1 190 ? -35.857 20.600 38.477 1.00 84.88 190 SER A N 1
ATOM 1556 C CA . SER A 1 190 ? -37.217 20.640 37.936 1.00 84.88 190 SER A CA 1
ATOM 1557 C C . SER A 1 190 ? -37.600 22.051 37.510 1.00 84.88 190 SER A C 1
ATOM 1559 O O . SER A 1 190 ? -37.292 23.039 38.175 1.00 84.88 190 SER A O 1
ATOM 1561 N N . LYS A 1 191 ? -38.309 22.161 36.385 1.00 86.44 191 LYS A N 1
ATOM 1562 C CA . LYS A 1 191 ? -38.743 23.441 35.830 1.00 86.44 191 LYS A CA 1
ATOM 1563 C C . LYS A 1 191 ? -40.199 23.405 35.406 1.00 86.44 191 LYS A C 1
ATOM 1565 O O . LYS A 1 191 ? -40.651 22.512 34.695 1.00 86.44 191 LYS A O 1
ATOM 1570 N N . LEU A 1 192 ? -40.927 24.457 35.765 1.00 86.56 192 LEU A N 1
ATOM 1571 C CA . LEU A 1 192 ? -42.303 24.659 35.331 1.00 86.56 192 LEU A CA 1
ATOM 1572 C C . LEU A 1 192 ? -42.326 25.343 33.958 1.00 86.56 192 LEU A C 1
ATOM 1574 O O . LEU A 1 192 ? -41.815 26.453 33.789 1.00 86.56 192 LEU A O 1
ATOM 1578 N N . LYS A 1 193 ? -42.930 24.697 32.957 1.00 81.31 193 LYS A N 1
ATOM 1579 C CA . LYS A 1 193 ? -43.129 25.275 31.619 1.00 81.31 193 LYS A CA 1
ATOM 1580 C C . LYS A 1 193 ? -44.585 25.101 31.203 1.00 81.31 193 LYS A C 1
ATOM 1582 O O . LYS A 1 193 ? -45.068 23.981 31.067 1.00 81.31 193 LYS A O 1
ATOM 1587 N N . ARG A 1 194 ? -45.276 26.227 30.977 1.00 78.75 194 ARG A N 1
ATOM 1588 C CA . ARG A 1 194 ? -46.706 26.280 30.600 1.00 78.75 194 ARG A CA 1
ATOM 1589 C C . ARG A 1 194 ? -47.611 25.482 31.557 1.00 78.75 194 ARG A C 1
ATOM 1591 O O . ARG A 1 194 ? -48.431 24.687 31.114 1.00 78.75 194 ARG A O 1
ATOM 1598 N N . GLY A 1 195 ? -47.416 25.653 32.865 1.00 86.19 195 GLY A N 1
ATOM 1599 C CA . GLY A 1 195 ? -48.225 24.985 33.894 1.00 86.19 195 GLY A CA 1
ATOM 1600 C C . GLY A 1 195 ? -47.944 23.489 34.088 1.00 86.19 195 GLY A C 1
ATOM 1601 O O . GLY A 1 195 ? -48.538 22.887 34.972 1.00 86.19 195 GLY A O 1
ATOM 1602 N N . LYS A 1 196 ? -47.038 22.886 33.306 1.00 78.25 196 LYS A N 1
ATOM 1603 C CA . LYS A 1 196 ? -46.585 21.502 33.494 1.00 78.25 196 LYS A CA 1
ATOM 1604 C C . LYS A 1 196 ? -45.189 21.477 34.104 1.00 78.25 196 LYS A C 1
ATOM 1606 O O . LYS A 1 196 ? -44.327 22.268 33.708 1.00 78.25 196 LYS A O 1
ATOM 1611 N N . LEU A 1 197 ? -44.991 20.585 35.069 1.00 85.12 197 LEU A N 1
ATOM 1612 C CA . LEU A 1 197 ? -43.706 20.359 35.717 1.00 85.12 197 LEU A CA 1
ATOM 1613 C C . LEU A 1 197 ? -42.864 19.423 34.840 1.00 85.12 197 LEU A C 1
ATOM 1615 O O . LEU A 1 197 ? -43.346 18.374 34.420 1.00 85.12 197 LEU A O 1
ATOM 1619 N N . TRP A 1 198 ? -41.640 19.834 34.528 1.00 78.75 198 TRP A N 1
ATOM 1620 C CA . TRP A 1 198 ? -40.663 19.049 33.780 1.00 78.75 198 TRP A CA 1
ATOM 1621 C C . TRP A 1 198 ? -39.483 18.748 34.693 1.00 78.75 198 TRP A C 1
ATOM 1623 O O . TRP A 1 198 ? -39.019 19.643 35.398 1.00 78.75 198 TRP A O 1
ATOM 1633 N N . TYR A 1 199 ? -39.000 17.515 34.662 1.00 79.50 199 TYR A N 1
ATOM 1634 C CA . TYR A 1 199 ? -37.816 17.078 35.396 1.00 79.50 199 TYR A CA 1
ATOM 1635 C C . TYR A 1 199 ? -36.617 17.022 34.435 1.00 79.50 199 TYR A C 1
ATOM 1637 O O . TYR A 1 199 ? -36.811 16.749 33.246 1.00 79.50 199 TYR A O 1
ATOM 1645 N N . LEU A 1 200 ? -35.422 17.356 34.930 1.00 59.66 200 LEU A N 1
ATOM 1646 C CA . LEU A 1 200 ? -34.138 17.268 34.217 1.00 59.66 200 LEU A CA 1
ATOM 1647 C C . LEU A 1 200 ? -33.422 15.951 34.519 1.00 59.66 200 LEU A C 1
ATOM 1649 O O . LEU A 1 200 ? -33.412 15.552 35.707 1.00 59.66 200 LEU A O 1
#

pLDDT: mean 82.43, std 12.39, range [49.19, 96.19]

Secondary structure (DSSP, 8-state):
----TTS--GGGGHHHHHHHHHHSPBTTTTB-HHHHHHSSPPPSS---------HHHHHHHHHHHHHHHHHHHHHHHHHHHHHHHHT-PPPP-PPTT-EEEEEGGGS--S-S-TTSS-SEEEEEEEEEEEETTEEEE---GGGTTS-SEEEGGGEEE-PPPSSTTTT-PPPPPEEETTEEE--------EEEETTEEEE-

Organism: NCBI:txid1389203

Sequence (200 aa):
MYVSYHQDDWHTWFPLVEFAYNNAENSSTKQSPFFTIYERNPSFDSIHIYQDTHAGKLSSKLQSVQKVVKEELESAIKNFKKYAGQNRAIPPDFQPGDKVWIASKIIKTETPMKKLSERWLGPFEVIKKIGSNSHHLKLPLKWKLVHPLFHVSLLEPVKQSSIPNHNKLPPPSALVEEQEEWEVAQVLDSKLKRGKLWYL